Protein AF-A0A109LCJ4-F1 (afdb_monomer)

Sequence (345 aa):
MSMYYATPYVFTPSATLDNGPQLRSIIQAGYRWIQINRDVCPIKTTVPLNKADLTPIHGLVIEPAPGIDKVLIDSSGVGRNPEVPTDPSYAAFDYQGKVRPASFLTREAFLNQNEIFVDDPTKYVAGDWIVISDASTDFGTQPLPLDGPMEVRQVIRVFSESLVINNALKKGHPNGAIVATCVPIRNVIIRGLEFTGNSAVGVHVHYAQHCTFQDITSVDWRGRSLVLIDNGGSNNSVIDCYCSGTEPGAGPTQNAWGVVMEGQDSSRMVNSGGELCGNGSAMNYCIDSVAVDARARRNNVNVGVYTQSIRSGYIRPRTELPLILDTYESPENVDCFIFSKQDFS

Structure (mmCIF, N/CA/C/O backbone):
data_AF-A0A109LCJ4-F1
#
_entry.id   AF-A0A109LCJ4-F1
#
loop_
_atom_site.group_PDB
_atom_site.id
_atom_site.type_symbol
_atom_site.label_atom_id
_atom_site.label_alt_id
_atom_site.label_comp_id
_atom_site.label_asym_id
_atom_site.label_entity_id
_atom_site.label_seq_id
_atom_site.pdbx_PDB_ins_code
_atom_site.Cartn_x
_atom_site.Cartn_y
_atom_site.Cartn_z
_atom_site.occupancy
_atom_site.B_iso_or_equiv
_atom_site.auth_seq_id
_atom_site.auth_comp_id
_atom_site.auth_asym_id
_atom_site.auth_atom_id
_atom_site.pdbx_PDB_model_num
ATOM 1 N N . MET A 1 1 ? -20.897 -19.336 -9.020 1.00 43.66 1 MET A N 1
ATOM 2 C CA . MET A 1 1 ? -20.229 -18.895 -10.265 1.00 43.66 1 MET A CA 1
ATOM 3 C C . MET A 1 1 ? -18.740 -18.826 -9.992 1.00 43.66 1 MET A C 1
ATOM 5 O O . MET A 1 1 ? -18.379 -18.342 -8.927 1.00 43.66 1 MET A O 1
ATOM 9 N N . SER A 1 2 ? -17.902 -19.343 -10.892 1.00 51.09 2 SER A N 1
ATOM 10 C CA . SER A 1 2 ? -16.448 -19.164 -10.795 1.00 51.09 2 SER A CA 1
ATOM 11 C C . SER A 1 2 ? -16.115 -17.676 -10.926 1.00 51.09 2 SER A C 1
ATOM 13 O O . SER A 1 2 ? -16.640 -17.019 -11.822 1.00 51.09 2 SER A O 1
ATOM 15 N N . MET A 1 3 ? -15.280 -17.142 -10.030 1.00 58.84 3 MET A N 1
ATOM 16 C CA . MET A 1 3 ? -14.804 -15.751 -10.096 1.00 58.84 3 MET A CA 1
ATOM 17 C C . MET A 1 3 ? -13.898 -15.513 -11.317 1.00 58.84 3 MET A C 1
ATOM 19 O O . MET A 1 3 ? -13.792 -14.387 -11.796 1.00 58.84 3 MET A O 1
ATOM 23 N N . TYR A 1 4 ? -13.297 -16.582 -11.846 1.00 58.16 4 TYR A N 1
ATOM 24 C CA . TYR A 1 4 ? -12.425 -16.563 -13.015 1.00 58.16 4 TYR A CA 1
ATOM 25 C C . TYR A 1 4 ? -13.046 -17.345 -14.176 1.00 58.16 4 TYR A C 1
ATOM 27 O O . TYR A 1 4 ? -13.673 -18.389 -13.973 1.00 58.16 4 TYR A O 1
ATOM 35 N N . TYR A 1 5 ? -12.831 -16.878 -15.405 1.00 62.41 5 TYR A N 1
ATOM 36 C CA . TYR A 1 5 ? -12.946 -17.757 -16.568 1.00 62.41 5 TYR A CA 1
ATOM 37 C C . TYR A 1 5 ? -11.871 -18.850 -16.481 1.00 62.41 5 TYR A C 1
ATOM 39 O O . TYR A 1 5 ? -10.852 -18.668 -15.817 1.00 62.41 5 TYR A O 1
ATOM 47 N N . ALA A 1 6 ? -12.086 -19.985 -17.153 1.00 69.25 6 ALA A N 1
ATOM 48 C CA . ALA A 1 6 ? -11.114 -21.085 -17.166 1.00 69.25 6 ALA A CA 1
ATOM 49 C C . ALA A 1 6 ? -9.744 -20.673 -17.748 1.00 69.25 6 ALA A C 1
ATOM 51 O O . ALA A 1 6 ? -8.750 -21.352 -17.513 1.00 69.25 6 ALA A O 1
ATOM 52 N N . THR A 1 7 ? -9.698 -19.561 -18.488 1.00 84.88 7 THR A N 1
ATOM 53 C CA . THR A 1 7 ? -8.493 -18.990 -19.091 1.00 84.88 7 THR A CA 1
ATOM 54 C C . THR A 1 7 ? -8.361 -17.500 -18.756 1.00 84.88 7 THR A C 1
ATOM 56 O O . THR A 1 7 ? -9.382 -16.803 -18.701 1.00 84.88 7 THR A O 1
ATOM 59 N N . PRO A 1 8 ? -7.130 -16.986 -18.583 1.00 93.50 8 PRO A N 1
ATOM 60 C CA . PRO A 1 8 ? -6.880 -15.559 -18.401 1.00 93.50 8 PRO A CA 1
ATOM 61 C C . PRO A 1 8 ? -7.293 -14.746 -19.630 1.00 93.50 8 PRO A C 1
ATOM 63 O O . PRO A 1 8 ? -7.267 -15.232 -20.762 1.00 93.50 8 PRO A O 1
ATOM 66 N N . TYR A 1 9 ? -7.621 -13.473 -19.413 1.00 96.44 9 TYR A N 1
ATOM 67 C CA . TYR A 1 9 ? -7.699 -12.496 -20.491 1.00 96.44 9 TYR A CA 1
ATOM 68 C C . TYR A 1 9 ? -6.284 -12.083 -20.899 1.00 96.44 9 TYR A C 1
ATOM 70 O O . TYR A 1 9 ? -5.540 -11.525 -20.093 1.00 96.44 9 TYR A O 1
ATOM 78 N N . VAL A 1 10 ? -5.922 -12.325 -22.156 1.00 97.25 10 VAL A N 1
ATOM 79 C CA . VAL A 1 10 ? -4.607 -11.962 -22.692 1.00 97.25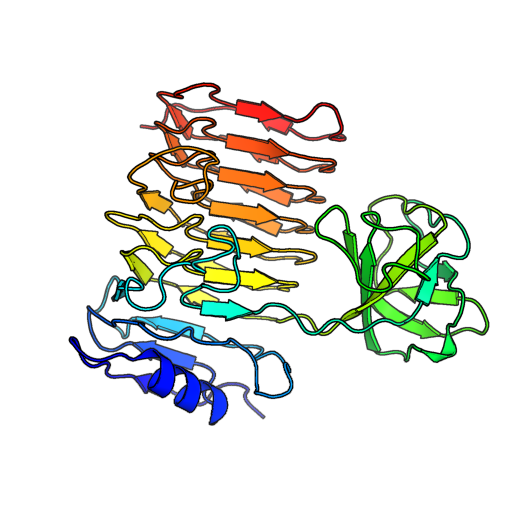 10 VAL A CA 1
ATOM 80 C C . VAL A 1 10 ? -4.657 -10.531 -23.220 1.00 97.25 10 VAL A C 1
ATOM 82 O O . VAL A 1 10 ? -5.199 -10.254 -24.290 1.00 97.25 10 VAL A O 1
ATOM 85 N N . PHE A 1 11 ? -4.087 -9.604 -22.459 1.00 97.75 11 PHE A N 1
ATOM 86 C CA . PHE A 1 11 ? -3.951 -8.209 -22.841 1.00 97.75 11 PHE A CA 1
ATOM 87 C C . PHE A 1 11 ? -2.657 -8.003 -23.633 1.00 97.75 11 PHE A C 1
ATOM 89 O O . PHE A 1 11 ? -1.571 -8.262 -23.131 1.00 97.75 11 PHE A O 1
ATOM 96 N N . THR A 1 12 ? -2.756 -7.529 -24.876 1.00 97.69 12 THR A N 1
ATOM 97 C CA . THR A 1 12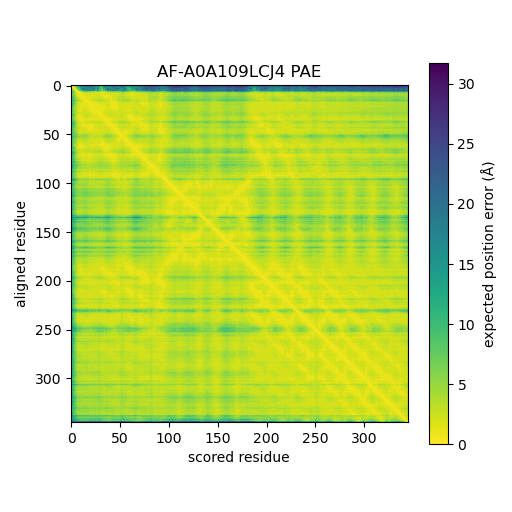 ? -1.581 -7.201 -25.700 1.00 97.69 12 THR A CA 1
ATOM 98 C C . THR A 1 12 ? -1.413 -5.683 -25.744 1.00 97.69 12 THR A C 1
ATOM 100 O O . THR A 1 12 ? -2.119 -5.037 -26.522 1.00 97.69 12 THR A O 1
ATOM 103 N N . PRO A 1 13 ? -0.536 -5.099 -24.911 1.00 97.19 13 PRO A N 1
ATOM 104 C CA . PRO A 1 13 ? -0.346 -3.656 -24.874 1.00 97.19 13 PRO A CA 1
ATOM 105 C C . PRO A 1 13 ? 0.360 -3.139 -26.131 1.00 97.19 13 PRO A C 1
ATOM 107 O O . PRO A 1 13 ? 1.082 -3.860 -26.827 1.00 97.19 13 PRO A O 1
ATOM 110 N N . SER A 1 14 ? 0.170 -1.850 -26.393 1.00 96.94 14 SER A N 1
ATOM 111 C CA . SER A 1 14 ? 1.011 -1.083 -27.307 1.00 96.94 14 SER A CA 1
ATOM 112 C C . SER A 1 14 ? 2.295 -0.662 -26.599 1.00 96.94 14 SER A C 1
ATOM 114 O O . SER A 1 14 ? 2.240 -0.145 -25.489 1.00 96.94 14 SER A O 1
ATOM 116 N N . ALA A 1 15 ? 3.442 -0.795 -27.263 1.00 94.88 15 ALA A N 1
ATOM 117 C CA . ALA A 1 15 ? 4.730 -0.389 -26.700 1.00 94.88 15 ALA A CA 1
ATOM 118 C C . ALA A 1 15 ? 4.919 1.141 -26.603 1.00 94.88 15 ALA A C 1
ATOM 120 O O . ALA A 1 15 ? 5.865 1.593 -25.969 1.00 94.88 15 ALA A O 1
ATOM 121 N N . THR A 1 16 ? 4.066 1.952 -27.242 1.00 94.38 16 THR A N 1
ATOM 122 C CA . THR A 1 16 ? 4.256 3.417 -27.337 1.00 94.38 16 THR A CA 1
ATOM 123 C C . THR A 1 16 ? 3.063 4.241 -26.854 1.00 94.38 16 THR A C 1
ATOM 125 O O . THR A 1 16 ? 3.218 5.411 -26.477 1.00 94.38 16 THR A O 1
ATOM 128 N N . LEU A 1 17 ? 1.866 3.650 -26.867 1.00 96.69 17 LEU A N 1
ATOM 129 C CA . LEU A 1 17 ? 0.634 4.314 -26.451 1.00 96.69 17 LEU A CA 1
ATOM 130 C C . LEU A 1 17 ? 0.389 4.131 -24.955 1.00 96.69 17 LEU A C 1
ATOM 132 O O . LEU A 1 17 ? 0.972 3.265 -24.312 1.00 96.69 17 LEU A O 1
ATOM 136 N N . ASP A 1 18 ? -0.491 4.965 -24.412 1.00 98.19 18 ASP A N 1
ATOM 137 C CA . ASP A 1 18 ? -1.006 4.770 -23.063 1.00 98.19 18 ASP A CA 1
ATOM 138 C C . ASP A 1 18 ? -1.951 3.562 -23.015 1.00 98.19 18 ASP A C 1
ATOM 140 O O . ASP A 1 18 ? -3.004 3.558 -23.655 1.00 98.19 18 ASP A O 1
ATOM 144 N N . ASN A 1 19 ? -1.579 2.545 -22.241 1.00 98.50 19 ASN A N 1
ATOM 145 C CA . ASN A 1 19 ? -2.365 1.328 -22.055 1.00 98.50 19 ASN A CA 1
ATOM 146 C C . ASN A 1 19 ? -3.319 1.400 -20.857 1.00 98.50 19 ASN A C 1
ATOM 148 O O . ASN A 1 19 ? -4.198 0.542 -20.731 1.00 98.50 19 ASN A O 1
ATOM 152 N N . GLY A 1 20 ? -3.187 2.416 -19.996 1.00 97.69 20 GLY A N 1
ATOM 153 C CA . GLY A 1 20 ? -3.990 2.566 -18.783 1.00 97.69 20 GLY A CA 1
ATOM 154 C C . GLY A 1 20 ? -5.505 2.533 -19.042 1.00 97.69 20 GLY A C 1
ATOM 155 O O . GLY A 1 20 ? -6.209 1.719 -18.432 1.00 97.69 20 GLY A O 1
ATOM 156 N N . PRO A 1 21 ? -6.037 3.320 -20.001 1.00 97.75 21 PRO A N 1
ATOM 157 C CA . PRO A 1 21 ? -7.463 3.315 -20.329 1.00 97.75 21 PRO A CA 1
ATOM 158 C C . PRO A 1 21 ? -7.976 1.958 -20.827 1.00 97.75 21 PRO A C 1
ATOM 160 O O . PRO A 1 21 ? -9.090 1.550 -20.489 1.00 97.75 21 PRO A O 1
ATOM 163 N N . GLN A 1 22 ? -7.168 1.233 -21.607 1.00 97.62 22 GLN A N 1
ATOM 164 C CA . GLN A 1 22 ? -7.554 -0.078 -22.125 1.00 97.62 22 GLN A CA 1
ATOM 165 C C . GLN A 1 22 ? -7.570 -1.129 -21.012 1.00 97.62 22 GLN A C 1
ATOM 167 O O . GLN A 1 22 ? -8.538 -1.884 -20.903 1.00 97.62 22 GLN A O 1
ATOM 172 N N . LEU A 1 23 ? -6.553 -1.136 -20.146 1.00 97.12 23 LEU A N 1
ATOM 173 C CA . LEU A 1 23 ? -6.493 -2.040 -19.000 1.00 97.12 23 LEU A CA 1
ATOM 174 C C . LEU A 1 23 ? -7.651 -1.780 -18.025 1.00 97.12 23 LEU A C 1
ATOM 176 O O . LEU A 1 23 ? -8.333 -2.717 -17.606 1.00 97.12 23 LEU A O 1
ATOM 180 N N . ARG A 1 24 ? -7.962 -0.506 -17.755 1.00 96.19 24 ARG A N 1
ATOM 181 C CA . ARG A 1 24 ? -9.148 -0.104 -16.985 1.00 96.19 24 ARG A CA 1
ATOM 182 C C . ARG A 1 24 ? -10.439 -0.634 -17.611 1.00 96.19 24 ARG A C 1
ATOM 184 O O . ARG A 1 24 ? -11.279 -1.174 -16.895 1.00 96.19 24 ARG A O 1
ATOM 191 N N . SER A 1 25 ? -10.603 -0.501 -18.927 1.00 95.44 25 SER A N 1
ATOM 192 C CA . SER A 1 25 ? -11.791 -0.991 -19.639 1.00 95.44 25 SER A CA 1
ATOM 193 C C . SER A 1 25 ? -11.959 -2.511 -19.494 1.00 95.44 25 SER A C 1
ATOM 195 O O . SER A 1 25 ? -13.048 -2.986 -19.173 1.00 95.44 25 SER A O 1
ATOM 197 N N . ILE A 1 26 ? -10.868 -3.278 -19.613 1.00 95.31 26 ILE A N 1
ATOM 198 C CA . ILE A 1 26 ? -10.856 -4.738 -19.404 1.00 95.31 26 ILE A CA 1
ATOM 199 C C . ILE A 1 26 ? -11.304 -5.091 -17.975 1.00 95.31 26 ILE A C 1
ATOM 201 O O . ILE A 1 26 ? -12.180 -5.936 -17.777 1.00 95.31 26 ILE A O 1
ATOM 205 N N . ILE A 1 27 ? -10.757 -4.406 -16.970 1.00 94.44 27 ILE A N 1
ATOM 206 C CA . ILE A 1 27 ? -11.123 -4.607 -15.561 1.00 94.44 27 ILE A CA 1
ATOM 207 C C . ILE A 1 27 ? -12.613 -4.294 -15.328 1.00 94.44 27 ILE A C 1
ATOM 209 O O . ILE A 1 27 ? -13.332 -5.059 -14.667 1.00 94.44 27 ILE A O 1
ATOM 213 N N . GLN A 1 28 ? -13.103 -3.191 -15.898 1.00 92.25 28 GLN A N 1
ATOM 214 C CA . GLN A 1 28 ? -14.500 -2.762 -15.798 1.00 92.25 28 GLN A CA 1
ATOM 215 C C . GLN A 1 28 ? -15.466 -3.710 -16.517 1.00 92.25 28 GLN A C 1
ATOM 217 O O . GLN A 1 28 ? -16.574 -3.922 -16.025 1.00 92.25 28 GLN A O 1
ATOM 222 N N . ALA A 1 29 ? -15.027 -4.351 -17.603 1.00 91.38 29 ALA A N 1
ATOM 223 C CA . ALA A 1 29 ? -15.779 -5.387 -18.309 1.00 91.38 29 ALA A CA 1
ATOM 224 C C . ALA A 1 29 ? -15.933 -6.695 -17.506 1.00 91.38 29 ALA A C 1
ATOM 226 O O . ALA A 1 29 ? -16.667 -7.591 -17.917 1.00 91.38 29 ALA A O 1
ATOM 227 N N . GLY A 1 30 ? -15.282 -6.809 -16.344 1.00 90.88 30 GLY A N 1
ATOM 228 C CA . GLY A 1 30 ? -15.450 -7.941 -15.435 1.00 90.88 30 GLY A CA 1
ATOM 229 C C . GLY A 1 30 ? -14.328 -8.972 -15.494 1.00 90.88 30 GLY A C 1
ATOM 230 O O . GLY A 1 30 ? -14.379 -9.937 -14.736 1.00 90.88 30 GLY A O 1
ATOM 231 N N . TYR A 1 31 ? -13.297 -8.771 -16.319 1.00 93.75 31 TYR A N 1
ATOM 232 C CA . TYR A 1 31 ? -12.128 -9.645 -16.298 1.00 93.75 31 TYR A CA 1
ATOM 233 C C . TYR A 1 31 ? -11.364 -9.470 -14.983 1.00 93.75 31 TYR A C 1
ATOM 235 O O . TYR A 1 31 ? -11.172 -8.359 -14.483 1.00 93.75 31 TYR A O 1
ATOM 243 N N . ARG A 1 32 ? -10.996 -10.602 -14.385 1.00 94.44 32 ARG A N 1
ATOM 244 C CA . ARG A 1 32 ? -10.324 -10.669 -13.082 1.00 94.44 32 ARG A CA 1
ATOM 245 C C . ARG A 1 32 ? -8.966 -11.329 -13.146 1.00 94.44 32 ARG A C 1
ATOM 247 O O . ARG A 1 32 ? -8.172 -11.085 -12.265 1.00 94.44 32 ARG A O 1
ATOM 254 N N . TRP A 1 33 ? -8.678 -12.104 -14.181 1.00 97.31 33 TRP A N 1
ATOM 255 C CA . TRP A 1 33 ? -7.350 -12.650 -14.415 1.00 97.31 33 TRP A CA 1
ATOM 256 C C . TRP A 1 33 ? -6.849 -12.120 -15.747 1.00 97.31 33 TRP A C 1
ATOM 258 O O . TRP A 1 33 ? -7.433 -12.425 -16.787 1.00 97.31 33 TRP A O 1
ATOM 268 N N . ILE A 1 34 ? -5.836 -11.260 -15.691 1.00 98.00 34 ILE A N 1
ATOM 269 C CA . ILE A 1 34 ? -5.304 -10.523 -16.832 1.00 98.00 34 ILE A CA 1
ATOM 270 C C . ILE A 1 34 ? -3.819 -10.845 -16.960 1.00 98.00 34 ILE A C 1
ATOM 272 O O . ILE A 1 34 ? -3.051 -10.644 -16.022 1.00 98.00 34 ILE A O 1
ATOM 276 N N . GLN A 1 35 ? -3.435 -11.314 -18.143 1.00 98.19 35 GLN A N 1
ATOM 277 C CA . GLN A 1 35 ? -2.050 -11.574 -18.511 1.00 98.19 35 GLN A CA 1
ATOM 278 C C . GLN A 1 35 ? -1.574 -10.538 -19.522 1.00 98.19 35 GLN A C 1
ATOM 280 O O . GLN A 1 35 ? -2.177 -10.396 -20.587 1.00 98.19 35 GLN A O 1
ATOM 285 N N . ILE A 1 36 ? -0.502 -9.817 -19.202 1.00 98.56 36 ILE A N 1
ATOM 286 C CA . ILE A 1 36 ? 0.104 -8.827 -20.092 1.00 98.56 36 ILE A CA 1
ATOM 287 C C . ILE A 1 36 ? 1.080 -9.541 -21.030 1.00 98.56 36 ILE A C 1
ATOM 289 O O . ILE A 1 36 ? 2.075 -10.114 -20.599 1.00 98.56 36 ILE A O 1
ATOM 293 N N . ASN A 1 37 ? 0.783 -9.517 -22.326 1.00 97.88 37 ASN A N 1
ATOM 294 C CA . ASN A 1 37 ? 1.487 -10.274 -23.357 1.00 97.88 37 ASN A CA 1
ATOM 295 C C . ASN A 1 37 ? 2.435 -9.405 -24.194 1.00 97.88 37 ASN A C 1
ATOM 297 O O . ASN A 1 37 ? 2.376 -9.410 -25.426 1.00 97.88 37 ASN A O 1
ATOM 301 N N . ARG A 1 38 ? 3.269 -8.620 -23.509 1.00 96.69 38 ARG A N 1
ATOM 302 C CA . ARG A 1 38 ? 4.463 -7.930 -24.022 1.00 96.69 38 ARG A CA 1
ATOM 303 C C . ARG A 1 38 ? 5.402 -7.644 -22.856 1.00 96.69 38 ARG A C 1
ATOM 305 O O . ARG A 1 38 ? 4.958 -7.552 -21.721 1.00 96.69 38 ARG A O 1
ATOM 312 N N . ASP A 1 39 ? 6.670 -7.453 -23.171 1.00 96.00 39 ASP A N 1
ATOM 313 C CA . ASP A 1 39 ? 7.721 -7.005 -22.260 1.00 96.00 39 ASP A CA 1
ATOM 314 C C . ASP A 1 39 ? 7.590 -5.530 -21.850 1.00 96.00 39 ASP A C 1
ATOM 316 O O . ASP A 1 39 ? 8.136 -5.145 -20.826 1.00 96.00 39 ASP A O 1
ATOM 320 N N . VAL A 1 40 ? 6.851 -4.705 -22.600 1.00 97.25 40 VAL A N 1
ATOM 321 C CA . VAL A 1 40 ? 6.644 -3.279 -22.292 1.00 97.25 40 VAL A CA 1
ATOM 322 C C . VAL A 1 40 ? 5.162 -2.906 -22.351 1.00 97.25 40 VAL A C 1
ATOM 324 O O . VAL A 1 40 ? 4.453 -3.238 -23.303 1.00 97.25 40 VAL A O 1
ATOM 327 N N . CYS A 1 41 ? 4.697 -2.171 -21.341 1.00 98.25 41 CYS A N 1
ATOM 328 C CA . CYS A 1 41 ? 3.329 -1.681 -21.213 1.00 98.25 41 CYS A CA 1
ATOM 329 C C . CYS A 1 41 ? 3.322 -0.271 -20.593 1.00 98.25 41 CYS A C 1
ATOM 331 O O . CYS A 1 41 ? 3.133 -0.136 -19.383 1.00 98.25 41 CYS A O 1
ATOM 333 N N . PRO A 1 42 ? 3.496 0.804 -21.388 1.00 98.25 42 PRO A N 1
ATOM 334 C CA . PRO A 1 42 ? 3.422 2.161 -20.858 1.00 98.25 42 PRO A CA 1
ATOM 335 C C . PRO A 1 42 ? 2.029 2.456 -20.293 1.00 98.25 42 PRO A C 1
ATOM 337 O O . PRO A 1 42 ? 1.019 2.223 -20.967 1.00 98.25 42 PRO A O 1
ATOM 340 N N . ILE A 1 43 ? 1.977 2.989 -19.074 1.00 98.25 43 ILE A N 1
ATOM 341 C CA . ILE A 1 43 ? 0.760 3.420 -18.378 1.00 98.25 43 ILE A CA 1
ATOM 342 C C . ILE A 1 43 ? 0.921 4.911 -18.095 1.00 98.25 43 ILE A C 1
ATOM 344 O O . ILE A 1 43 ? 1.632 5.314 -17.185 1.00 98.25 43 ILE A O 1
ATOM 348 N N . LYS A 1 44 ? 0.277 5.750 -18.902 1.00 97.06 44 LYS A N 1
ATOM 349 C CA . LYS A 1 44 ? 0.332 7.218 -18.779 1.00 97.06 44 LYS A CA 1
ATOM 350 C C . LYS A 1 44 ? -0.892 7.779 -18.058 1.00 97.06 44 LYS A C 1
ATOM 352 O O . LYS A 1 44 ? -0.870 8.920 -17.622 1.00 97.06 44 LYS A O 1
ATOM 357 N N . THR A 1 45 ? -1.928 6.965 -17.898 1.00 97.38 45 THR A N 1
ATOM 358 C CA . THR A 1 45 ? -3.105 7.260 -17.083 1.00 97.38 45 THR A CA 1
ATOM 359 C C . THR A 1 45 ? -3.244 6.188 -16.014 1.00 97.38 45 THR A C 1
ATOM 361 O O . THR A 1 45 ? -3.207 5.001 -16.335 1.00 97.38 45 THR A O 1
ATOM 364 N N . THR A 1 46 ? -3.459 6.597 -14.764 1.00 97.12 46 THR A N 1
ATOM 365 C CA . THR A 1 46 ? -3.705 5.695 -13.633 1.00 97.12 46 THR A CA 1
ATOM 366 C C . THR A 1 46 ? -4.754 4.633 -13.959 1.00 97.12 46 THR A C 1
ATOM 368 O O . THR A 1 46 ? -5.809 4.919 -14.537 1.00 97.12 46 THR A O 1
ATOM 371 N N . VAL A 1 47 ? -4.474 3.398 -13.546 1.00 98.06 47 VAL A N 1
ATOM 372 C CA . VAL A 1 47 ? -5.387 2.259 -13.622 1.00 98.06 47 VAL A CA 1
ATOM 373 C C . VAL A 1 47 ? -6.069 2.095 -12.262 1.00 98.06 47 VAL A C 1
ATOM 375 O O . VAL A 1 47 ? -5.495 1.482 -11.359 1.00 98.06 47 VAL A O 1
ATOM 378 N N . PRO A 1 48 ? -7.294 2.625 -12.082 1.00 96.69 48 PRO A N 1
ATOM 379 C CA . PRO A 1 48 ? -8.019 2.461 -10.833 1.00 96.69 48 PRO A CA 1
ATOM 380 C C . PRO A 1 48 ? -8.450 1.003 -10.659 1.00 96.69 48 PRO A C 1
ATOM 382 O O . PRO A 1 48 ? -9.057 0.402 -11.551 1.00 96.69 48 PRO A O 1
ATOM 385 N N . LEU A 1 49 ? -8.217 0.455 -9.471 1.00 96.75 49 LEU A N 1
ATOM 386 C CA . LEU A 1 49 ? -8.630 -0.887 -9.056 1.00 96.75 49 LEU A CA 1
ATOM 387 C C . LEU A 1 49 ? -10.041 -0.869 -8.437 1.00 96.75 49 LEU A C 1
ATOM 389 O O . LEU A 1 49 ? -10.400 -1.688 -7.588 1.00 96.75 49 LEU A O 1
ATOM 393 N N . ASN A 1 50 ? -10.869 0.069 -8.893 1.00 95.06 50 ASN A N 1
ATOM 394 C CA . ASN A 1 50 ? -12.259 0.251 -8.511 1.00 95.06 50 ASN A CA 1
ATOM 395 C C . ASN A 1 50 ? -13.123 0.641 -9.714 1.00 95.06 50 ASN A C 1
ATOM 397 O O . ASN A 1 50 ? -12.673 1.146 -10.745 1.00 95.06 50 ASN A O 1
ATOM 401 N N . LYS A 1 51 ? -14.423 0.421 -9.559 1.00 90.94 51 LYS A N 1
ATOM 402 C CA . LYS A 1 51 ? -15.452 0.940 -10.456 1.00 90.94 51 LYS A CA 1
ATOM 403 C C . LYS A 1 51 ? -15.611 2.454 -10.271 1.00 90.94 51 LYS A C 1
ATOM 405 O O . LYS A 1 51 ? -15.100 3.041 -9.320 1.00 90.94 51 LYS A O 1
ATOM 410 N N . ALA A 1 52 ? -16.364 3.086 -11.172 1.00 87.44 52 ALA A N 1
ATOM 411 C CA . ALA A 1 52 ? -16.634 4.526 -11.121 1.00 87.44 52 ALA A CA 1
ATOM 412 C C . ALA A 1 52 ? -17.341 4.980 -9.826 1.00 87.44 52 ALA A C 1
ATOM 414 O O . ALA A 1 52 ? -17.161 6.112 -9.400 1.00 87.44 52 ALA A O 1
ATOM 415 N N . ASP A 1 53 ? -18.095 4.095 -9.170 1.00 87.88 53 ASP A N 1
ATOM 416 C CA . ASP A 1 53 ? -18.752 4.333 -7.877 1.00 87.88 53 ASP A CA 1
ATOM 417 C C . ASP A 1 53 ? -17.845 4.025 -6.664 1.00 87.88 53 ASP A C 1
ATOM 419 O O . ASP A 1 53 ? -18.338 3.832 -5.546 1.00 87.88 53 ASP A O 1
ATOM 423 N N . LEU A 1 54 ? -16.533 3.910 -6.899 1.00 87.75 54 LEU A N 1
ATOM 424 C CA . LEU A 1 54 ? -15.492 3.515 -5.946 1.00 87.75 54 LEU A CA 1
ATOM 425 C C . LEU A 1 54 ? -15.619 2.085 -5.405 1.00 87.75 54 LEU A C 1
ATOM 427 O O . LEU A 1 54 ? -14.904 1.710 -4.483 1.00 87.75 54 LEU A O 1
ATOM 431 N N . THR A 1 55 ? -16.506 1.253 -5.956 1.00 92.38 55 THR A N 1
ATOM 432 C CA . THR A 1 55 ? -16.589 -0.146 -5.527 1.00 92.38 55 THR A CA 1
ATOM 433 C C . THR A 1 55 ? -15.318 -0.895 -5.959 1.00 92.38 55 THR A C 1
ATOM 435 O O . THR A 1 55 ? -15.031 -0.928 -7.161 1.00 92.38 55 THR A O 1
ATOM 438 N N . PRO A 1 56 ? -14.561 -1.506 -5.030 1.00 95.38 56 PRO A N 1
ATOM 439 C CA . PRO A 1 56 ? -13.295 -2.162 -5.343 1.00 95.38 56 PRO A CA 1
ATOM 440 C C . PRO A 1 56 ? -13.460 -3.372 -6.261 1.00 95.38 56 PRO A C 1
ATOM 442 O O . PRO A 1 56 ? -14.481 -4.067 -6.261 1.00 95.38 56 PRO A O 1
ATOM 445 N N . ILE A 1 57 ? -12.403 -3.665 -7.011 1.00 95.38 57 ILE A N 1
ATOM 446 C CA . ILE A 1 57 ? -12.295 -4.862 -7.836 1.00 95.38 57 ILE A CA 1
ATOM 447 C C . ILE A 1 57 ? -11.600 -5.958 -7.026 1.00 95.38 57 ILE A C 1
ATOM 449 O O . ILE A 1 57 ? -10.380 -6.080 -7.019 1.00 95.38 57 ILE A O 1
ATOM 453 N N . HIS A 1 58 ? -12.388 -6.770 -6.322 1.00 96.19 58 HIS A N 1
ATOM 454 C CA . HIS A 1 58 ? -11.855 -7.941 -5.622 1.00 96.19 58 HIS A CA 1
ATOM 455 C C . HIS A 1 58 ? -11.383 -9.027 -6.596 1.00 96.19 58 HIS A C 1
ATOM 457 O O . HIS A 1 58 ? -11.948 -9.162 -7.685 1.00 96.19 58 HIS A O 1
ATOM 463 N N . GLY A 1 59 ? -10.432 -9.859 -6.161 1.00 96.25 59 GLY A N 1
ATOM 464 C CA . GLY A 1 59 ? -10.017 -11.051 -6.907 1.00 96.25 59 GLY A CA 1
ATOM 465 C C . GLY A 1 59 ? -9.277 -10.740 -8.205 1.00 96.25 59 GLY A C 1
ATOM 466 O O . GLY A 1 59 ? -9.322 -11.541 -9.128 1.00 96.25 59 GLY A O 1
ATOM 467 N N . LEU A 1 60 ? -8.698 -9.547 -8.338 1.00 97.56 60 LEU A N 1
ATOM 468 C CA . LEU A 1 60 ? -7.964 -9.157 -9.536 1.00 97.56 60 LEU A CA 1
ATOM 469 C C . LEU A 1 60 ? -6.567 -9.779 -9.524 1.00 97.56 60 LEU A C 1
ATOM 471 O O . LEU A 1 60 ? -5.859 -9.648 -8.538 1.00 97.56 60 LEU A O 1
ATOM 475 N N . VAL A 1 61 ? -6.159 -10.388 -10.627 1.00 98.25 61 VAL A N 1
ATOM 476 C CA . VAL A 1 61 ? -4.822 -10.911 -10.892 1.00 98.25 61 VAL A CA 1
ATOM 477 C C . VAL A 1 61 ? -4.281 -10.191 -12.121 1.00 98.25 61 VAL A C 1
ATOM 479 O O . VAL A 1 61 ? -4.887 -10.274 -13.193 1.00 98.25 61 VAL A O 1
ATOM 482 N N . ILE A 1 62 ? -3.163 -9.487 -11.958 1.00 98.50 62 ILE A N 1
ATOM 483 C CA . ILE A 1 62 ? -2.391 -8.869 -13.042 1.00 98.50 62 ILE A CA 1
ATOM 484 C C . ILE A 1 62 ? -0.984 -9.455 -13.005 1.00 98.50 62 ILE A C 1
ATOM 486 O O . ILE A 1 62 ? -0.299 -9.378 -11.985 1.00 98.50 62 ILE A O 1
ATOM 490 N N . GLU A 1 63 ? -0.570 -10.045 -14.120 1.00 98.31 63 GLU A N 1
ATOM 491 C CA . GLU A 1 63 ? 0.716 -10.730 -14.248 1.00 98.31 63 GLU A CA 1
ATOM 492 C C . GLU A 1 63 ? 1.195 -10.762 -15.710 1.00 98.31 63 GLU A C 1
ATOM 494 O O . GLU A 1 63 ? 0.394 -10.531 -16.622 1.00 98.31 63 GLU A O 1
ATOM 499 N N . PRO A 1 64 ? 2.471 -11.077 -15.974 1.00 98.50 64 PRO A N 1
ATOM 500 C CA . PRO A 1 64 ? 2.951 -11.379 -17.318 1.00 98.50 64 PRO A CA 1
ATOM 501 C C . PRO A 1 64 ? 2.296 -12.631 -17.919 1.00 98.50 64 PRO A C 1
ATOM 503 O O . PRO A 1 64 ? 1.923 -13.572 -17.215 1.00 98.50 64 PRO A O 1
ATOM 506 N N . ALA A 1 65 ? 2.181 -12.670 -19.246 1.00 97.88 65 ALA A N 1
ATOM 507 C CA . ALA A 1 65 ? 1.844 -13.900 -19.958 1.00 97.88 65 ALA A CA 1
ATOM 508 C C . ALA A 1 65 ? 2.988 -14.937 -19.859 1.00 97.88 65 ALA A C 1
ATOM 510 O O . ALA A 1 65 ? 4.149 -14.559 -19.690 1.00 97.88 65 ALA A O 1
ATOM 511 N N . PRO A 1 66 ? 2.703 -16.247 -20.002 1.00 95.75 66 PRO A N 1
ATOM 512 C CA . PRO A 1 66 ? 3.735 -17.280 -19.967 1.00 95.75 66 PRO A CA 1
ATOM 513 C C . PRO A 1 66 ? 4.884 -17.005 -20.946 1.00 95.75 66 PRO A C 1
ATOM 515 O O . PRO A 1 66 ? 4.652 -16.713 -22.118 1.00 95.75 66 PRO A O 1
ATOM 518 N N . GLY A 1 67 ? 6.123 -17.142 -20.470 1.00 95.12 67 GLY A N 1
ATOM 519 C CA . GLY A 1 67 ? 7.333 -16.867 -21.255 1.00 95.12 67 GLY A CA 1
ATOM 520 C C . GLY A 1 67 ? 7.831 -15.421 -21.176 1.00 95.12 67 GLY A C 1
ATOM 521 O O . GLY A 1 67 ? 8.889 -15.130 -21.727 1.00 95.12 67 GLY A O 1
ATOM 522 N N . ILE A 1 68 ? 7.112 -14.540 -20.477 1.00 96.94 68 ILE A N 1
ATOM 523 C CA . ILE A 1 68 ? 7.565 -13.194 -20.125 1.00 96.94 68 ILE A CA 1
ATOM 524 C C . ILE A 1 68 ? 7.926 -13.211 -18.642 1.00 96.94 68 ILE A C 1
ATOM 526 O O . ILE A 1 68 ? 7.087 -13.546 -17.811 1.00 96.94 68 ILE A O 1
ATOM 530 N N . ASP A 1 69 ? 9.178 -12.884 -18.330 1.00 92.94 69 ASP A N 1
ATOM 531 C CA . ASP A 1 69 ? 9.671 -12.850 -16.949 1.00 92.94 69 ASP A CA 1
ATOM 532 C C . ASP A 1 69 ? 9.098 -11.639 -16.203 1.00 92.94 69 ASP A C 1
ATOM 534 O O . ASP A 1 69 ? 8.377 -11.781 -15.218 1.00 92.94 69 ASP A O 1
ATOM 538 N N . LYS A 1 70 ? 9.318 -10.441 -16.762 1.00 96.06 70 LYS A N 1
ATOM 539 C CA . LYS A 1 70 ? 8.762 -9.182 -16.264 1.00 96.06 70 LYS A CA 1
ATOM 540 C C . LYS A 1 70 ? 8.207 -8.315 -17.374 1.00 96.06 70 LYS A C 1
ATOM 542 O O . LYS A 1 70 ? 8.682 -8.342 -18.509 1.00 96.06 70 LYS A O 1
ATOM 547 N N . VAL A 1 71 ? 7.209 -7.519 -17.011 1.00 98.56 71 VAL A N 1
ATOM 548 C CA . VAL A 1 71 ? 6.637 -6.477 -17.866 1.00 98.56 71 VAL A CA 1
ATOM 549 C C . VAL A 1 71 ? 7.109 -5.122 -17.353 1.00 98.56 71 VAL A C 1
ATOM 551 O O . VAL A 1 71 ? 6.818 -4.762 -16.212 1.00 98.56 71 VAL A O 1
ATOM 554 N N . LEU A 1 72 ? 7.781 -4.352 -18.205 1.00 98.62 72 LEU A N 1
ATOM 555 C CA . LEU A 1 72 ? 8.166 -2.976 -17.930 1.00 98.62 72 LEU A CA 1
ATOM 556 C C . LEU A 1 72 ? 6.942 -2.053 -18.003 1.00 98.62 72 LEU A C 1
ATOM 558 O O . LEU A 1 72 ? 6.350 -1.849 -19.068 1.00 98.62 72 LEU A O 1
ATOM 562 N N . ILE A 1 73 ? 6.590 -1.459 -16.870 1.00 98.69 73 ILE A N 1
ATOM 563 C CA . ILE A 1 73 ? 5.576 -0.424 -16.715 1.00 98.69 73 ILE A CA 1
ATOM 564 C C . ILE A 1 73 ? 6.273 0.938 -16.680 1.00 98.69 73 ILE A C 1
ATOM 566 O O . ILE A 1 73 ? 6.817 1.351 -15.656 1.00 98.69 73 ILE A O 1
ATOM 570 N N . ASP A 1 74 ? 6.242 1.657 -17.801 1.00 98.25 74 ASP A N 1
ATOM 571 C CA . ASP A 1 74 ? 6.629 3.071 -17.832 1.00 98.25 74 ASP A CA 1
ATOM 572 C C . ASP A 1 74 ? 5.447 3.927 -17.370 1.00 98.25 74 ASP A C 1
ATOM 574 O O . ASP A 1 74 ? 4.462 4.083 -18.101 1.00 98.25 74 ASP A O 1
ATOM 578 N N . SER A 1 75 ? 5.551 4.468 -16.153 1.00 97.88 75 SER A N 1
ATOM 579 C CA . SER A 1 75 ? 4.529 5.319 -15.541 1.00 97.88 75 SER A CA 1
ATOM 580 C C . SER A 1 75 ? 4.801 6.819 -15.679 1.00 97.88 75 SER A C 1
ATOM 582 O O . SER A 1 75 ? 4.095 7.636 -15.083 1.00 97.88 75 SER A O 1
ATOM 584 N N . SER A 1 76 ? 5.792 7.221 -16.485 1.00 96.19 76 SER A N 1
ATOM 585 C CA . SER A 1 76 ? 6.221 8.626 -16.606 1.00 96.19 76 SER A CA 1
ATOM 586 C C . SER A 1 76 ? 5.105 9.577 -17.044 1.00 96.19 76 SER A C 1
ATOM 588 O O . SER A 1 76 ? 5.137 10.767 -16.745 1.00 96.19 76 SER A O 1
ATOM 590 N N . GLY A 1 77 ? 4.110 9.064 -17.772 1.00 95.00 77 GLY A N 1
ATOM 591 C CA . GLY A 1 77 ? 2.972 9.865 -18.214 1.00 95.00 77 GLY A CA 1
ATOM 592 C C . GLY A 1 77 ? 1.942 10.167 -17.122 1.00 95.00 77 GLY A C 1
ATOM 593 O O . GLY A 1 77 ? 1.246 11.168 -17.252 1.00 95.00 77 GLY A O 1
ATOM 594 N N . VAL A 1 78 ? 1.875 9.356 -16.054 1.00 97.38 78 VAL A N 1
ATOM 595 C CA . VAL A 1 78 ? 1.038 9.658 -14.877 1.00 97.38 78 VAL A CA 1
ATOM 596 C C . VAL A 1 78 ? 1.638 10.840 -14.119 1.00 97.38 78 VAL A C 1
ATOM 598 O O . VAL A 1 78 ? 0.926 11.767 -13.741 1.00 97.38 78 VAL A O 1
ATOM 601 N N . GLY A 1 79 ? 2.965 10.828 -13.944 1.00 94.50 79 GLY A N 1
ATOM 602 C CA . GLY A 1 79 ? 3.704 11.885 -13.262 1.00 94.50 79 GLY A CA 1
ATOM 603 C C . GLY A 1 79 ? 3.282 12.081 -11.804 1.00 94.50 79 GLY A C 1
ATOM 604 O O . GLY A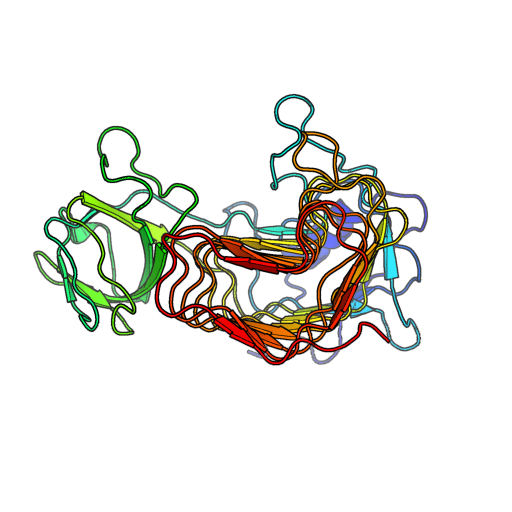 1 79 ? 2.684 11.210 -11.175 1.00 94.50 79 GLY A O 1
ATOM 605 N N . ARG A 1 80 ? 3.611 13.246 -11.248 1.00 94.69 80 ARG A N 1
ATOM 606 C CA . ARG A 1 80 ? 3.195 13.650 -9.900 1.00 94.69 80 ARG A CA 1
ATOM 607 C C . ARG A 1 80 ? 2.172 14.770 -9.996 1.00 94.69 80 ARG A C 1
ATOM 609 O O . ARG A 1 80 ? 2.184 15.539 -10.959 1.00 94.69 80 ARG A O 1
ATOM 616 N N . ASN A 1 81 ? 1.353 14.908 -8.960 1.00 94.81 81 ASN A N 1
ATOM 617 C CA . ASN A 1 81 ? 0.528 16.094 -8.789 1.00 94.81 81 ASN A CA 1
ATOM 618 C C . ASN A 1 81 ? 1.437 17.345 -8.757 1.00 94.81 81 ASN A C 1
ATOM 620 O O . ASN A 1 81 ? 2.391 17.373 -7.977 1.00 94.81 81 ASN A O 1
ATOM 624 N N . PRO A 1 82 ? 1.190 18.371 -9.589 1.00 92.25 82 PRO A N 1
ATOM 625 C CA . PRO A 1 82 ? 2.045 19.556 -9.641 1.00 92.25 82 PRO A CA 1
ATOM 626 C C . PRO A 1 82 ? 1.951 20.439 -8.388 1.00 92.25 82 PRO A C 1
ATOM 628 O O . PRO A 1 82 ? 2.914 21.132 -8.067 1.00 92.25 82 PRO A O 1
ATOM 631 N N . GLU A 1 83 ? 0.819 20.424 -7.682 1.00 95.25 83 GLU A N 1
ATOM 632 C CA . GLU A 1 83 ? 0.592 21.239 -6.481 1.00 95.25 83 GLU A CA 1
ATOM 633 C C . GLU A 1 83 ? 0.998 20.494 -5.210 1.00 95.25 83 GLU A C 1
ATOM 635 O O . GLU A 1 83 ? 1.568 21.082 -4.291 1.00 95.25 83 GLU A O 1
ATOM 640 N N . VAL A 1 84 ? 0.753 19.181 -5.179 1.00 94.31 84 VAL A N 1
ATOM 641 C CA . VAL A 1 84 ? 1.083 18.313 -4.043 1.00 94.31 84 VAL A CA 1
ATOM 642 C C . VAL A 1 84 ? 1.871 17.095 -4.529 1.00 94.31 84 VAL A C 1
ATOM 644 O O . VAL A 1 84 ? 1.331 15.995 -4.563 1.00 94.31 84 VAL A O 1
ATOM 647 N N . PRO A 1 85 ? 3.162 17.224 -4.892 1.00 93.69 85 PRO A N 1
ATOM 648 C CA . PRO A 1 85 ? 3.938 16.126 -5.489 1.00 93.69 85 PRO A CA 1
ATOM 649 C C . PRO A 1 85 ? 4.060 14.845 -4.648 1.00 93.69 85 PRO A C 1
ATOM 651 O O . PRO A 1 85 ? 4.583 13.835 -5.121 1.00 93.69 85 PRO A O 1
ATOM 654 N N . THR A 1 86 ? 3.621 14.888 -3.392 1.00 93.44 86 THR A N 1
ATOM 655 C CA . THR A 1 86 ? 3.566 13.756 -2.468 1.00 93.44 86 THR A CA 1
ATOM 656 C C . THR A 1 86 ? 2.232 13.009 -2.476 1.00 93.44 86 THR A C 1
ATOM 658 O O . THR A 1 86 ? 2.134 12.005 -1.783 1.00 93.44 86 THR A O 1
ATOM 661 N N . ASP A 1 87 ? 1.231 13.484 -3.220 1.00 94.62 87 ASP A N 1
ATOM 662 C CA . ASP A 1 87 ? -0.099 12.880 -3.343 1.00 94.62 87 ASP A CA 1
ATOM 663 C C . ASP A 1 87 ? -0.006 11.461 -3.940 1.00 94.62 87 ASP A C 1
ATOM 665 O O . ASP A 1 87 ? 0.359 11.314 -5.115 1.00 94.62 87 ASP A O 1
ATOM 669 N N . PRO A 1 88 ? -0.322 10.410 -3.161 1.00 92.69 88 PRO A N 1
ATOM 670 C CA . PRO A 1 88 ? -0.134 9.033 -3.594 1.00 92.69 88 PRO A CA 1
ATOM 671 C C . PRO A 1 88 ? -1.167 8.583 -4.635 1.00 92.69 88 PRO A C 1
ATOM 673 O O . PRO A 1 88 ? -0.949 7.567 -5.290 1.00 92.69 88 PRO A O 1
ATOM 676 N N . SER A 1 89 ? -2.248 9.345 -4.863 1.00 91.94 89 SER A N 1
ATOM 677 C CA . SER A 1 89 ? -3.258 9.024 -5.887 1.00 91.94 89 SER A CA 1
ATOM 678 C C . SER A 1 89 ? -2.739 9.086 -7.320 1.00 91.94 89 SER A C 1
ATOM 680 O O . SER A 1 89 ? -3.316 8.477 -8.224 1.00 91.94 89 SER A O 1
ATOM 682 N N . TYR A 1 90 ? -1.588 9.726 -7.526 1.00 96.56 90 TYR A N 1
ATOM 683 C CA . TYR A 1 90 ? -0.841 9.697 -8.778 1.00 96.56 90 TYR A CA 1
ATOM 684 C C . TYR A 1 90 ? -0.024 8.402 -8.887 1.00 96.56 90 TYR A C 1
ATOM 686 O O . TYR A 1 90 ? 1.196 8.417 -9.072 1.00 96.56 90 TYR A O 1
ATOM 694 N N . ALA A 1 91 ? -0.702 7.263 -8.751 1.00 97.81 91 ALA A N 1
ATOM 695 C CA . ALA A 1 91 ? -0.116 5.939 -8.888 1.00 97.81 91 ALA A CA 1
ATOM 696 C C . ALA A 1 91 ? -0.388 5.331 -10.269 1.00 97.81 91 ALA A C 1
ATOM 698 O O . ALA A 1 91 ? -1.366 5.682 -10.932 1.00 97.81 91 ALA A O 1
ATOM 699 N N . ALA A 1 92 ? 0.448 4.391 -10.718 1.00 98.06 92 ALA A N 1
ATOM 700 C CA . ALA A 1 92 ? 0.154 3.647 -11.946 1.00 98.06 92 ALA A CA 1
ATOM 701 C C . ALA A 1 92 ? -1.025 2.680 -11.738 1.00 98.06 92 ALA A C 1
ATOM 703 O O . ALA A 1 92 ? -1.932 2.629 -12.569 1.00 98.06 92 ALA A O 1
ATOM 704 N N . PHE A 1 93 ? -1.046 1.975 -10.604 1.00 98.50 93 PHE A N 1
ATOM 705 C CA . PHE A 1 93 ? -2.184 1.185 -10.130 1.00 98.50 93 PHE A CA 1
ATOM 706 C C . PHE A 1 93 ? -2.644 1.726 -8.785 1.00 98.50 93 PHE A C 1
ATOM 708 O O . PHE A 1 93 ? -1.828 1.834 -7.871 1.00 98.50 93 PHE A O 1
ATOM 715 N N . ASP A 1 94 ? -3.931 2.044 -8.670 1.00 97.75 94 ASP A N 1
ATOM 716 C CA . ASP A 1 94 ? -4.438 2.799 -7.527 1.00 97.75 94 ASP A CA 1
ATOM 717 C C . ASP A 1 94 ? -5.741 2.239 -6.955 1.00 97.75 94 ASP A C 1
ATOM 719 O O . ASP A 1 94 ? -6.674 1.899 -7.688 1.00 97.75 94 ASP A O 1
ATOM 723 N N . TYR A 1 95 ? -5.832 2.213 -5.629 1.00 96.94 95 TYR A N 1
ATOM 724 C CA . TYR A 1 95 ? -7.093 2.145 -4.910 1.00 96.94 95 TYR A CA 1
ATOM 725 C C . TYR A 1 95 ? -7.044 3.010 -3.649 1.00 96.94 95 TYR A C 1
ATOM 727 O O . TYR A 1 95 ? -6.441 2.614 -2.659 1.00 96.94 95 TYR A O 1
ATOM 735 N N . GLN A 1 96 ? -7.755 4.138 -3.657 1.00 91.19 96 GLN A N 1
ATOM 736 C CA . GLN A 1 96 ? -7.845 5.081 -2.525 1.00 91.19 96 GLN A CA 1
ATOM 737 C C . GLN A 1 96 ? -8.770 4.639 -1.379 1.00 91.19 96 GLN A C 1
ATOM 739 O O . GLN A 1 96 ? -8.901 5.324 -0.368 1.00 91.19 96 GLN A O 1
ATOM 744 N N . GLY A 1 97 ? -9.486 3.522 -1.530 1.00 90.25 97 GLY A N 1
ATOM 745 C CA . GLY A 1 97 ? -10.553 3.177 -0.597 1.00 90.25 97 GLY A CA 1
ATOM 746 C C . GLY A 1 97 ? -11.873 3.890 -0.887 1.00 90.25 97 GLY A C 1
ATOM 747 O O . GLY A 1 97 ? -11.947 4.955 -1.495 1.00 90.25 97 GLY A O 1
ATOM 748 N N . LYS A 1 98 ? -12.961 3.279 -0.421 1.00 93.94 98 LYS A N 1
ATOM 749 C CA . LYS A 1 98 ? -14.292 3.889 -0.390 1.00 93.94 98 LYS A CA 1
ATOM 750 C C . LYS A 1 98 ? -14.692 4.050 1.062 1.00 93.94 98 LYS A C 1
ATOM 752 O O . LYS A 1 98 ? -15.180 3.094 1.658 1.00 93.94 98 LYS A O 1
ATOM 757 N N . VAL A 1 99 ? -14.468 5.239 1.609 1.00 94.12 99 VAL A N 1
ATOM 758 C CA . VAL A 1 99 ? -14.742 5.573 3.012 1.00 94.12 99 VAL A CA 1
ATOM 759 C C . VAL A 1 99 ? -15.871 6.592 3.085 1.00 94.12 99 VAL A C 1
ATOM 761 O O . VAL A 1 99 ? -15.968 7.478 2.234 1.00 94.12 99 VAL A O 1
ATOM 764 N N . ARG A 1 100 ? -16.760 6.455 4.069 1.00 95.94 100 ARG A N 1
ATOM 765 C CA . ARG A 1 100 ? -17.854 7.399 4.308 1.00 95.94 100 ARG A CA 1
ATOM 766 C C . ARG A 1 100 ? -17.970 7.716 5.796 1.00 95.94 100 ARG A C 1
ATOM 768 O O . ARG A 1 100 ? -17.890 6.784 6.602 1.00 95.94 100 ARG A O 1
ATOM 775 N N . PRO A 1 101 ? -18.234 8.985 6.155 1.00 97.44 101 PRO A N 1
ATOM 776 C CA . PRO A 1 101 ? -18.582 9.348 7.520 1.00 97.44 101 PRO A CA 1
ATOM 777 C C . PRO A 1 101 ? -19.714 8.479 8.058 1.00 97.44 101 PRO A C 1
ATOM 779 O O . PRO A 1 101 ? -20.689 8.228 7.343 1.00 97.44 101 PRO A O 1
ATOM 782 N N . ALA A 1 102 ? -19.598 8.052 9.310 1.00 97.62 102 ALA A N 1
ATOM 783 C CA . ALA A 1 102 ? -20.670 7.349 10.000 1.00 97.62 102 ALA A CA 1
ATOM 784 C C . ALA A 1 102 ? -20.821 7.869 11.430 1.00 97.62 102 ALA A C 1
ATOM 786 O O . ALA A 1 102 ? -21.790 8.573 11.702 1.00 97.62 102 ALA A O 1
ATOM 787 N N . SER A 1 103 ? -19.867 7.579 12.316 1.00 97.94 103 SER A N 1
ATOM 788 C CA . SER A 1 103 ? -19.926 7.994 13.719 1.00 97.94 103 SER A CA 1
ATOM 789 C C . SER A 1 103 ? -18.522 8.084 14.345 1.00 97.94 103 SER A C 1
ATOM 791 O O . SER A 1 103 ? -17.508 8.151 13.649 1.00 97.94 103 SER A O 1
ATOM 793 N N . PHE A 1 104 ? -18.461 8.094 15.670 1.00 98.50 104 PHE A N 1
ATOM 794 C CA . PHE A 1 104 ? -17.250 8.098 16.480 1.00 98.50 104 PHE A CA 1
ATOM 795 C C . PHE A 1 104 ? -17.490 7.307 17.771 1.00 98.50 104 PHE A C 1
ATOM 797 O O . PHE A 1 104 ? -18.639 7.044 18.137 1.00 98.50 104 PHE A O 1
ATOM 804 N N . LEU A 1 105 ? -16.413 6.908 18.450 1.00 98.62 105 LEU A N 1
ATOM 805 C CA . LEU A 1 105 ? -16.502 6.220 19.735 1.00 98.62 105 LEU A CA 1
ATOM 806 C C . LEU A 1 105 ? -17.014 7.163 20.834 1.00 98.62 105 LEU A C 1
ATOM 808 O O . LEU A 1 105 ? -16.430 8.221 21.041 1.00 98.62 105 LEU A O 1
ATOM 812 N N . THR A 1 106 ? -18.048 6.770 21.583 1.00 98.38 106 THR A N 1
ATOM 813 C CA . THR A 1 106 ? -18.594 7.557 22.720 1.00 98.38 106 THR A CA 1
ATOM 814 C C . THR A 1 106 ? -17.868 7.317 24.040 1.00 98.38 106 THR A C 1
ATOM 816 O O . THR A 1 106 ? -18.119 7.992 25.042 1.00 98.38 106 THR A O 1
ATOM 819 N N . ARG A 1 107 ? -16.977 6.327 24.055 1.00 97.69 107 ARG A N 1
ATOM 820 C CA . ARG A 1 107 ? -16.043 6.034 25.139 1.00 97.69 107 ARG A CA 1
ATOM 821 C C . ARG A 1 107 ? -14.845 5.277 24.590 1.00 97.69 107 ARG A C 1
ATOM 823 O O . ARG A 1 107 ? -14.911 4.722 23.498 1.00 97.69 107 ARG A O 1
ATOM 830 N N . GLU A 1 108 ? -13.774 5.233 25.371 1.00 97.81 108 GLU A N 1
ATOM 831 C CA . GLU A 1 108 ? -12.591 4.442 25.037 1.00 97.81 108 GLU A CA 1
ATOM 832 C C . GLU A 1 108 ? -12.962 2.970 24.788 1.00 97.81 108 GLU A C 1
ATOM 834 O O . GLU A 1 108 ? -13.756 2.381 25.533 1.00 97.81 108 GLU A O 1
ATOM 839 N N . ALA A 1 109 ? -12.384 2.390 23.737 1.00 98.00 109 ALA A N 1
ATOM 840 C CA . ALA A 1 109 ? -12.456 0.966 23.455 1.00 98.00 109 ALA A CA 1
ATOM 841 C C . ALA A 1 109 ? -11.104 0.331 23.783 1.00 98.00 109 ALA A C 1
ATOM 843 O O . ALA A 1 109 ? -10.066 0.758 23.287 1.00 98.00 109 ALA A O 1
ATOM 844 N N . PHE A 1 110 ? -11.103 -0.681 24.641 1.00 97.19 110 PHE A N 1
ATOM 845 C CA . PHE A 1 110 ? -9.880 -1.280 25.164 1.00 97.19 110 PHE A CA 1
ATOM 846 C C . PHE A 1 110 ? -9.396 -2.454 24.309 1.00 97.19 110 PHE A C 1
ATOM 848 O O . PHE A 1 110 ? -10.175 -3.136 23.637 1.00 97.19 110 PHE A O 1
ATOM 855 N N . LEU A 1 111 ? -8.095 -2.738 24.418 1.00 95.50 111 LEU A N 1
ATOM 856 C CA . LEU A 1 111 ? -7.478 -3.960 23.905 1.00 95.50 111 LEU A CA 1
ATOM 857 C C . LEU A 1 111 ? -8.311 -5.194 24.298 1.00 95.50 111 LEU A C 1
ATOM 859 O O . LEU A 1 111 ? -8.764 -5.311 25.438 1.00 95.50 111 LEU A O 1
ATOM 863 N N . ASN A 1 112 ? -8.458 -6.140 23.370 1.00 96.56 112 ASN A N 1
ATOM 864 C CA . ASN A 1 112 ? -9.221 -7.381 23.522 1.00 96.56 112 ASN A CA 1
ATOM 865 C C . ASN A 1 112 ? -10.753 -7.229 23.625 1.00 96.56 112 ASN A C 1
ATOM 867 O O . ASN A 1 112 ? -11.438 -8.210 23.919 1.00 96.56 112 ASN A O 1
ATOM 871 N N . GLN A 1 113 ? -11.315 -6.043 23.371 1.00 97.44 113 GLN A N 1
ATOM 872 C CA . GLN A 1 113 ? -12.767 -5.881 23.255 1.00 97.44 113 GLN A CA 1
ATOM 873 C C . GLN A 1 113 ? -13.277 -6.248 21.858 1.00 97.44 113 GLN A C 1
ATOM 875 O O . GLN A 1 113 ? -12.626 -5.972 20.853 1.00 97.44 113 GLN A O 1
ATOM 880 N N . ASN A 1 114 ? -14.484 -6.819 21.805 1.00 97.44 114 ASN A N 1
ATOM 881 C CA . ASN A 1 114 ? -15.211 -7.114 20.561 1.00 97.44 114 ASN A CA 1
ATOM 882 C C . ASN A 1 114 ? -16.514 -6.312 20.449 1.00 97.44 114 ASN A C 1
ATOM 884 O O . ASN A 1 114 ? -17.274 -6.510 19.505 1.00 97.44 114 ASN A O 1
ATOM 888 N N . GLU A 1 115 ? -16.801 -5.450 21.418 1.00 98.38 115 GLU A N 1
ATOM 889 C CA . GLU A 1 115 ? -17.951 -4.557 21.406 1.00 98.38 115 GLU A CA 1
ATOM 890 C C . GLU A 1 115 ? -17.453 -3.130 21.603 1.00 98.38 115 GLU A C 1
ATOM 892 O O . GLU A 1 115 ? -16.764 -2.839 22.581 1.00 98.38 115 GLU A O 1
ATOM 897 N N . ILE A 1 116 ? -17.796 -2.259 20.660 1.00 98.69 116 ILE A N 1
ATOM 898 C CA . ILE A 1 116 ? -17.441 -0.840 20.670 1.00 98.69 116 ILE A CA 1
ATOM 899 C C . ILE A 1 116 ? -18.710 0.000 20.745 1.00 98.69 116 ILE A C 1
ATOM 901 O O . ILE A 1 116 ? -19.757 -0.406 20.247 1.00 98.69 116 ILE A O 1
ATOM 905 N N . PHE A 1 117 ? -18.621 1.171 21.364 1.00 98.62 117 PHE A N 1
ATOM 906 C CA . PHE A 1 117 ? -19.769 2.033 21.639 1.00 98.62 117 PHE A CA 1
ATOM 907 C C . PHE A 1 117 ? -19.653 3.276 20.777 1.00 98.62 117 PHE A C 1
ATOM 909 O O . PHE A 1 117 ? -18.617 3.938 20.797 1.00 98.62 117 PHE A O 1
ATOM 916 N N . VAL A 1 118 ? -20.689 3.550 19.992 1.00 98.62 118 VAL A N 1
ATOM 917 C CA . VAL A 1 118 ? -20.692 4.602 18.970 1.00 98.62 118 VAL A CA 1
ATOM 918 C C . VAL A 1 118 ? -21.859 5.551 19.197 1.00 98.62 118 VAL A C 1
ATOM 920 O O . VAL A 1 118 ? -22.865 5.159 19.782 1.00 98.62 118 VAL A O 1
ATOM 923 N N . ASP A 1 119 ? -21.722 6.789 18.735 1.00 98.62 119 ASP A N 1
ATOM 924 C CA . ASP A 1 119 ? -22.734 7.835 18.943 1.00 98.62 119 ASP A CA 1
ATOM 925 C C . ASP A 1 119 ? -24.027 7.558 18.165 1.00 98.62 119 ASP A C 1
ATOM 927 O O . ASP A 1 119 ? -25.125 7.688 18.699 1.00 98.62 119 ASP A O 1
ATOM 931 N N . ASP A 1 120 ? -23.901 7.083 16.923 1.00 98.06 120 ASP A N 1
ATOM 932 C CA . ASP A 1 120 ? -25.041 6.759 16.067 1.00 98.06 120 ASP A CA 1
ATOM 933 C C . ASP A 1 120 ? -24.887 5.366 15.431 1.00 98.06 120 ASP A C 1
ATOM 935 O O . ASP A 1 120 ? -24.351 5.224 14.324 1.00 98.06 120 ASP A O 1
ATOM 939 N N . PRO A 1 121 ? -25.370 4.304 16.102 1.00 97.88 121 PRO A N 1
ATOM 940 C CA . PRO A 1 121 ? -25.318 2.949 15.568 1.00 97.88 121 PRO A CA 1
ATOM 941 C C . PRO A 1 121 ? -26.267 2.724 14.381 1.00 97.88 121 PRO A C 1
ATOM 943 O O . PRO A 1 121 ? -26.112 1.737 13.664 1.00 97.88 121 PRO A O 1
ATOM 946 N N . THR A 1 122 ? -27.214 3.632 14.106 1.00 98.00 122 THR A N 1
ATOM 947 C CA . THR A 1 122 ? -28.149 3.494 12.970 1.00 98.00 122 THR A CA 1
ATOM 948 C C . THR A 1 122 ? -27.470 3.669 11.610 1.00 98.00 122 THR A C 1
ATOM 950 O O . THR A 1 122 ? -28.046 3.334 10.573 1.00 98.00 122 THR A O 1
ATOM 953 N N . LYS A 1 123 ? -26.225 4.162 11.604 1.00 98.12 123 LYS A N 1
ATOM 954 C CA . LYS A 1 123 ? -25.379 4.318 10.413 1.00 98.12 123 LYS A CA 1
ATOM 955 C C . LYS A 1 123 ? -24.749 3.018 9.920 1.00 98.12 123 LYS A C 1
ATOM 957 O O . LYS A 1 123 ? -24.134 3.034 8.857 1.00 98.12 123 LYS A O 1
ATOM 962 N N . TYR A 1 124 ? -24.900 1.928 10.666 1.00 98.50 124 TYR A N 1
ATOM 963 C CA . TYR A 1 124 ? -24.262 0.649 10.380 1.00 98.50 124 TYR A CA 1
ATOM 964 C C . TYR A 1 124 ? -25.291 -0.458 10.211 1.00 98.50 124 TYR A C 1
ATOM 966 O O . TYR A 1 124 ? -26.365 -0.450 10.816 1.00 98.50 124 TYR A O 1
ATOM 974 N N . VAL A 1 125 ? -24.914 -1.473 9.445 1.00 98.25 125 VAL A N 1
ATOM 975 C CA . VAL A 1 125 ? -25.613 -2.753 9.386 1.00 98.25 125 VAL A CA 1
ATOM 976 C C . VAL A 1 125 ? -24.640 -3.909 9.592 1.00 98.25 125 VAL A C 1
ATOM 978 O O . VAL A 1 125 ? -23.434 -3.800 9.372 1.00 98.25 125 VAL A O 1
ATOM 981 N N . ALA A 1 126 ? -25.167 -5.058 10.019 1.00 98.12 126 ALA A N 1
ATOM 982 C CA . ALA A 1 126 ? -24.370 -6.277 10.079 1.00 98.12 126 ALA A CA 1
ATOM 983 C C . ALA A 1 126 ? -23.795 -6.605 8.687 1.00 98.12 126 ALA A C 1
ATOM 985 O O . ALA A 1 126 ? -24.517 -6.620 7.690 1.00 98.12 126 ALA A O 1
ATOM 986 N N . GLY A 1 127 ? -22.495 -6.884 8.637 1.00 97.50 127 GLY A N 1
ATOM 987 C CA . GLY A 1 127 ? -21.725 -7.122 7.420 1.00 97.50 127 GLY A CA 1
ATOM 988 C C . GLY A 1 127 ? -20.917 -5.917 6.935 1.00 97.50 127 GLY A C 1
ATOM 989 O O . GLY A 1 127 ? -20.001 -6.126 6.133 1.00 97.50 127 GLY A O 1
ATOM 990 N N . ASP A 1 128 ? -21.197 -4.705 7.429 1.00 98.12 128 ASP A N 1
ATOM 991 C CA . ASP A 1 128 ? -20.418 -3.515 7.084 1.00 98.12 128 ASP A CA 1
ATOM 992 C C . ASP A 1 128 ? -18.965 -3.655 7.522 1.00 98.12 128 ASP A C 1
ATOM 994 O O . ASP A 1 128 ? -18.656 -4.202 8.583 1.00 98.12 128 ASP A O 1
ATOM 998 N N . TRP A 1 129 ? -18.071 -3.123 6.697 1.00 97.88 129 TRP A N 1
ATOM 999 C CA . TRP A 1 129 ? -16.693 -2.888 7.089 1.00 97.88 129 TRP A CA 1
ATOM 1000 C C . TRP A 1 129 ? -16.577 -1.487 7.667 1.00 97.88 129 TRP A C 1
ATOM 1002 O O . TRP A 1 129 ? -17.157 -0.533 7.142 1.00 97.88 129 TRP A O 1
ATOM 1012 N N . ILE A 1 130 ? -15.825 -1.377 8.751 1.00 97.94 130 ILE A N 1
ATOM 1013 C CA . ILE A 1 130 ? -15.563 -0.126 9.444 1.00 97.94 130 ILE A CA 1
ATOM 1014 C C . ILE A 1 130 ? -14.068 0.060 9.642 1.00 97.94 130 ILE A C 1
ATOM 1016 O O . ILE A 1 130 ? -13.316 -0.908 9.766 1.00 97.94 130 ILE A O 1
ATOM 1020 N N . VAL A 1 131 ? -13.661 1.318 9.701 1.00 96.69 131 VAL A N 1
ATOM 1021 C CA . VAL A 1 131 ? -12.343 1.740 10.163 1.00 96.69 131 VAL A CA 1
ATOM 1022 C C . VAL A 1 131 ? -12.515 2.493 11.473 1.00 96.69 131 VAL A C 1
ATOM 1024 O O . VAL A 1 131 ? -13.380 3.361 11.572 1.00 96.69 131 VAL A O 1
ATOM 1027 N N . ILE A 1 132 ? -11.703 2.134 12.462 1.00 96.94 132 ILE A N 1
ATOM 1028 C CA . ILE A 1 132 ? -11.596 2.798 13.760 1.00 96.94 132 ILE A CA 1
ATOM 1029 C C . ILE A 1 132 ? -10.246 3.516 13.752 1.00 96.94 132 ILE A C 1
ATOM 1031 O O . ILE A 1 132 ? -9.214 2.847 13.715 1.00 96.94 132 ILE A O 1
ATOM 1035 N N . SER A 1 133 ? -10.246 4.848 13.694 1.00 95.44 133 SER A N 1
ATOM 1036 C CA . SER A 1 133 ? -9.039 5.665 13.493 1.00 95.44 133 SER A CA 1
ATOM 1037 C C . SER A 1 133 ? -8.814 6.632 14.647 1.00 95.44 133 SER A C 1
ATOM 1039 O O . SER A 1 133 ? -9.726 7.355 15.049 1.00 95.44 133 SER A O 1
ATOM 1041 N N . ASP A 1 134 ? -7.570 6.683 15.119 1.00 93.19 134 ASP A N 1
ATOM 1042 C CA . ASP A 1 134 ? -7.159 7.538 16.238 1.00 93.19 134 ASP A CA 1
ATOM 1043 C C . ASP A 1 134 ? -6.630 8.897 15.777 1.00 93.19 134 ASP A C 1
ATOM 1045 O O . ASP A 1 134 ? -6.423 9.796 16.589 1.00 93.19 134 ASP A O 1
ATOM 1049 N N . ALA A 1 135 ? -6.388 9.045 14.472 1.00 90.44 135 ALA A N 1
ATOM 1050 C CA . ALA A 1 135 ? -5.745 10.219 13.892 1.00 90.44 135 ALA A CA 1
ATOM 1051 C C . ALA A 1 135 ? -6.628 11.483 13.950 1.00 90.44 135 ALA A C 1
ATOM 1053 O O . ALA A 1 135 ? -6.142 12.593 13.749 1.00 90.44 135 ALA A O 1
ATOM 1054 N N . SER A 1 136 ? -7.920 11.327 14.250 1.00 85.62 136 SER A N 1
ATOM 1055 C CA . SER A 1 136 ? -8.839 12.417 14.571 1.00 85.62 136 SER A CA 1
ATOM 1056 C C . SER A 1 136 ? -9.800 11.976 15.673 1.00 85.62 136 SER A C 1
ATOM 1058 O O . SER A 1 136 ? -10.274 10.840 15.670 1.00 85.62 136 SER A O 1
ATOM 1060 N N . THR A 1 137 ? -10.110 12.886 16.597 1.00 90.50 137 THR A N 1
ATOM 1061 C CA . THR A 1 137 ? -11.159 12.710 17.617 1.00 90.50 137 THR A CA 1
ATOM 1062 C C . THR A 1 137 ? -12.228 13.807 17.580 1.00 90.50 137 THR A C 1
ATOM 1064 O O . THR A 1 137 ? -13.113 13.850 18.434 1.00 90.50 137 THR A O 1
ATOM 1067 N N . ASP A 1 138 ? -12.171 14.690 16.576 1.00 91.94 138 ASP A N 1
ATOM 1068 C CA . ASP A 1 138 ? -13.142 15.762 16.349 1.00 91.94 138 ASP A CA 1
ATOM 1069 C C . ASP A 1 138 ? -14.011 15.426 15.134 1.00 91.94 138 ASP A C 1
ATOM 1071 O O . ASP A 1 138 ? -13.761 15.868 14.010 1.00 91.94 138 ASP A O 1
ATOM 1075 N N . PHE A 1 139 ? -15.048 14.619 15.365 1.00 94.25 139 PHE A N 1
ATOM 1076 C CA . PHE A 1 139 ? -15.971 14.201 14.309 1.00 94.25 139 PHE A CA 1
ATOM 1077 C C . PHE A 1 139 ? -16.722 15.381 13.668 1.00 94.25 139 PHE A C 1
ATOM 1079 O O . PHE A 1 139 ? -17.059 15.319 12.489 1.00 94.25 139 PHE A O 1
ATOM 1086 N N . GLY A 1 140 ? -16.979 16.463 14.414 1.00 93.62 140 GLY A N 1
ATOM 1087 C CA . GLY A 1 140 ? -17.702 17.628 13.899 1.00 93.62 140 GLY A CA 1
ATOM 1088 C C . GLY A 1 140 ? -16.923 18.374 12.815 1.00 93.62 140 GLY A C 1
ATOM 1089 O O . GLY A 1 140 ? -17.516 18.824 11.834 1.00 93.62 140 GLY A O 1
ATOM 1090 N N . THR A 1 141 ? -15.601 18.463 12.972 1.00 94.06 141 THR A N 1
ATOM 1091 C CA . THR A 1 141 ? -14.708 19.135 12.016 1.00 94.06 141 THR A CA 1
ATOM 1092 C C . THR A 1 141 ? -14.148 18.173 10.967 1.00 94.06 141 THR A C 1
ATOM 1094 O O . THR A 1 141 ? -14.073 18.522 9.790 1.00 94.06 141 THR A O 1
ATOM 1097 N N . GLN A 1 142 ? -13.765 16.961 11.375 1.00 94.38 142 GLN A N 1
ATOM 1098 C CA . GLN A 1 142 ? -13.091 15.971 10.536 1.00 94.38 142 GLN A CA 1
ATOM 1099 C C . GLN A 1 142 ? -13.755 14.589 10.700 1.00 94.38 142 GLN A C 1
ATOM 1101 O O . GLN A 1 142 ? -13.257 13.737 11.437 1.00 94.38 142 GLN A O 1
ATOM 1106 N N . PRO A 1 143 ? -14.878 14.336 9.998 1.00 94.00 143 PRO A N 1
ATOM 1107 C CA . PRO A 1 143 ? -15.680 13.117 10.155 1.00 94.00 143 PRO A CA 1
ATOM 1108 C C . PRO A 1 143 ? -15.135 11.902 9.382 1.00 94.00 143 PRO A C 1
ATOM 1110 O O . PRO A 1 143 ? -15.727 10.820 9.409 1.00 94.00 143 PRO A O 1
ATOM 1113 N N . LEU A 1 144 ? -14.045 12.087 8.633 1.00 94.88 144 LEU A N 1
ATOM 1114 C CA . LEU A 1 144 ? -13.337 11.034 7.913 1.00 94.88 144 LEU A CA 1
ATOM 1115 C C . LEU A 1 144 ? -12.016 10.719 8.619 1.00 94.88 144 LEU A C 1
ATOM 1117 O O . LEU A 1 144 ? -11.366 11.649 9.106 1.00 94.88 144 LEU A O 1
ATOM 1121 N N . PRO A 1 145 ? -11.595 9.441 8.634 1.00 92.50 145 PRO A N 1
ATOM 1122 C CA . PRO A 1 145 ? -10.304 9.060 9.187 1.00 92.50 145 PRO A CA 1
ATOM 1123 C C . PRO A 1 145 ? -9.183 9.802 8.458 1.00 92.50 145 PRO A C 1
ATOM 1125 O O . PRO A 1 145 ? -9.241 9.999 7.242 1.00 92.50 145 PRO A O 1
ATOM 1128 N N . LEU A 1 146 ? -8.175 10.205 9.222 1.00 90.44 146 LEU A N 1
ATOM 1129 C CA . LEU A 1 146 ? -6.909 10.684 8.687 1.00 90.44 146 LEU A CA 1
ATOM 1130 C C . LEU A 1 146 ? -5.905 9.533 8.659 1.00 90.44 146 LEU A C 1
ATOM 1132 O O . LEU A 1 146 ? -6.108 8.493 9.294 1.00 90.44 146 LEU A O 1
ATOM 1136 N N . ASP A 1 147 ? -4.837 9.747 7.907 1.00 85.75 147 ASP A N 1
ATOM 1137 C CA . ASP A 1 147 ? -3.703 8.840 7.855 1.00 85.75 147 ASP A CA 1
ATOM 1138 C C . ASP A 1 147 ? -3.080 8.663 9.252 1.00 85.75 147 ASP A C 1
ATOM 1140 O O . ASP A 1 147 ? -2.895 9.643 9.982 1.00 85.75 147 ASP A O 1
ATOM 1144 N N . GLY A 1 148 ? -2.815 7.416 9.651 1.00 89.38 148 GLY A N 1
ATOM 1145 C CA . GLY A 1 148 ? -2.299 7.091 10.981 1.00 89.38 148 GLY A CA 1
ATOM 1146 C C . GLY A 1 148 ? -2.850 5.792 11.582 1.00 89.38 148 GLY A C 1
ATOM 1147 O O . GLY A 1 148 ? -3.438 4.963 10.887 1.00 89.38 148 GLY A O 1
ATOM 1148 N N . PRO A 1 149 ? -2.677 5.577 12.899 1.00 90.00 149 PRO A N 1
ATOM 1149 C CA . PRO A 1 149 ? -3.051 4.319 13.533 1.00 90.00 149 PRO A CA 1
ATOM 1150 C C . PRO A 1 149 ? -4.544 4.041 13.450 1.00 90.00 149 PRO A C 1
ATOM 1152 O O . PRO A 1 149 ? -5.380 4.852 13.862 1.00 90.00 149 PRO A O 1
ATOM 1155 N N . MET A 1 150 ? -4.871 2.846 12.970 1.00 93.44 150 MET A N 1
ATOM 1156 C CA . MET A 1 150 ? -6.248 2.418 12.794 1.00 93.44 150 MET A CA 1
ATOM 1157 C C . MET A 1 150 ? -6.392 0.901 12.839 1.00 93.44 150 MET A C 1
ATOM 1159 O O . MET A 1 150 ? -5.431 0.161 12.637 1.00 93.44 150 MET A O 1
ATOM 1163 N N . GLU A 1 151 ? -7.622 0.446 13.048 1.00 95.00 151 GLU A N 1
ATOM 1164 C CA . GLU A 1 151 ? -8.013 -0.947 12.865 1.00 95.00 151 GLU A CA 1
ATOM 1165 C C . GLU A 1 151 ? -9.220 -1.029 11.928 1.00 95.00 151 GLU A C 1
ATOM 1167 O O . GLU A 1 151 ? -10.187 -0.276 12.060 1.00 95.00 151 GLU A O 1
ATOM 1172 N N . VAL A 1 152 ? -9.180 -1.964 10.977 1.00 96.06 152 VAL A N 1
ATOM 1173 C CA . VAL A 1 152 ? -10.322 -2.272 10.109 1.00 96.06 152 VAL A CA 1
ATOM 1174 C C . VAL A 1 152 ? -11.002 -3.541 10.597 1.00 96.06 152 VAL A C 1
ATOM 1176 O O . VAL A 1 152 ? -10.351 -4.550 10.888 1.00 96.06 152 VAL A O 1
ATOM 1179 N N . ARG A 1 153 ? -12.326 -3.479 10.727 1.00 97.00 153 ARG A N 1
ATOM 1180 C CA . ARG A 1 153 ? -13.157 -4.534 11.311 1.00 97.00 153 ARG A CA 1
ATOM 1181 C C . ARG A 1 153 ? -14.449 -4.704 10.535 1.00 97.00 153 ARG A C 1
ATOM 1183 O O . ARG A 1 153 ? -14.869 -3.814 9.804 1.00 97.00 153 ARG A O 1
ATOM 1190 N N . GLN A 1 154 ? -15.081 -5.859 10.706 1.00 97.56 154 GLN A N 1
ATOM 1191 C CA . GLN A 1 154 ? -16.413 -6.109 10.171 1.00 97.56 154 GLN A CA 1
ATOM 1192 C C . GLN A 1 154 ? -17.434 -6.125 11.306 1.00 97.56 154 GLN A C 1
ATOM 1194 O O . GLN A 1 154 ? -17.224 -6.791 12.320 1.00 97.56 154 GLN A O 1
ATOM 1199 N N . VAL A 1 155 ? -18.544 -5.415 11.125 1.00 98.62 155 VAL A N 1
ATOM 1200 C CA . VAL A 1 155 ? -19.673 -5.404 12.054 1.00 98.62 155 VAL A CA 1
ATOM 1201 C C . VAL A 1 155 ? -20.411 -6.735 11.945 1.00 98.62 155 VAL A C 1
ATOM 1203 O O . VAL A 1 155 ? -20.883 -7.118 10.879 1.00 98.62 155 VAL A O 1
ATOM 1206 N N . ILE A 1 156 ? -20.533 -7.449 13.056 1.00 98.50 156 ILE A N 1
ATOM 1207 C CA . ILE A 1 156 ? -21.287 -8.704 13.161 1.00 98.50 156 ILE A CA 1
ATOM 1208 C C . ILE A 1 156 ? -22.715 -8.438 13.625 1.00 98.50 156 ILE A C 1
ATOM 1210 O O . ILE A 1 156 ? -23.653 -9.097 13.177 1.00 98.50 156 ILE A O 1
ATOM 1214 N N . ARG A 1 157 ? -22.892 -7.472 14.530 1.00 98.38 157 ARG A N 1
ATOM 1215 C CA . ARG A 1 157 ? -24.195 -7.126 15.094 1.00 98.38 157 ARG A CA 1
ATOM 1216 C C . ARG A 1 157 ? -24.238 -5.660 15.499 1.00 98.38 157 ARG A C 1
ATOM 1218 O O . ARG A 1 157 ? -23.240 -5.120 15.960 1.00 98.38 157 ARG A O 1
ATOM 1225 N N . VAL A 1 158 ? -25.418 -5.065 15.368 1.00 98.62 158 VAL A N 1
ATOM 1226 C CA . VAL A 1 158 ? -25.722 -3.696 15.792 1.00 98.62 158 VAL A CA 1
ATOM 1227 C C . VAL A 1 158 ? -26.705 -3.751 16.963 1.00 98.62 158 VAL A C 1
ATOM 1229 O O . VAL A 1 158 ? -27.699 -4.482 16.902 1.00 98.62 158 VAL A O 1
ATOM 1232 N N . PHE A 1 159 ? -26.413 -3.007 18.025 1.00 98.25 159 PHE A N 1
ATOM 1233 C CA . PHE A 1 159 ? -27.292 -2.748 19.166 1.00 98.25 159 PHE A CA 1
ATOM 1234 C C . PHE A 1 159 ? -27.676 -1.262 19.209 1.00 98.25 159 PHE A C 1
ATOM 1236 O O . PHE A 1 159 ? -27.278 -0.485 18.347 1.00 98.25 159 PHE A O 1
ATOM 1243 N N . SER A 1 160 ? -28.467 -0.856 20.205 1.00 96.75 160 SER A N 1
ATOM 1244 C CA . SER A 1 160 ? -28.951 0.526 20.327 1.00 96.75 160 SER A CA 1
ATOM 1245 C C . SER A 1 160 ? -27.854 1.561 20.567 1.00 96.75 160 SER A C 1
ATOM 1247 O O . SER A 1 160 ? -28.083 2.726 20.274 1.00 96.75 160 SER A O 1
ATOM 1249 N N . GLU A 1 161 ? -26.697 1.154 21.100 1.00 97.31 161 GLU A N 1
ATOM 1250 C CA . GLU A 1 161 ? -25.586 2.053 21.472 1.00 97.31 161 GLU A CA 1
ATOM 1251 C C . GLU A 1 161 ? -24.206 1.503 21.064 1.00 97.31 161 GLU A C 1
ATOM 1253 O O . GLU A 1 161 ? -23.172 2.123 21.316 1.00 97.31 161 GLU A O 1
ATOM 1258 N N . SER A 1 162 ? -24.157 0.307 20.471 1.00 98.44 162 SER A N 1
ATOM 1259 C CA . SER A 1 162 ? -22.905 -0.419 20.267 1.00 98.44 162 SER A CA 1
ATOM 1260 C C . SER A 1 162 ? -22.904 -1.297 19.022 1.00 98.44 162 SER A C 1
ATOM 1262 O O . SER A 1 162 ? -23.944 -1.655 18.460 1.00 98.44 162 SER A O 1
ATOM 1264 N N . LEU A 1 163 ? -21.694 -1.655 18.600 1.00 98.75 163 LEU A N 1
ATOM 1265 C CA . LEU A 1 163 ? -21.405 -2.562 17.501 1.00 98.75 163 LEU A CA 1
ATOM 1266 C C . LEU A 1 163 ? -20.583 -3.732 18.036 1.00 98.75 163 LEU A C 1
ATOM 1268 O O . LEU A 1 163 ? -19.561 -3.526 18.690 1.00 98.75 163 LEU A O 1
ATOM 1272 N N . VAL A 1 164 ? -20.983 -4.957 17.702 1.00 98.62 164 VAL A N 1
ATOM 1273 C CA . VAL A 1 164 ? -20.130 -6.140 17.873 1.00 98.62 164 VAL A CA 1
ATOM 1274 C C . VAL A 1 164 ? -19.308 -6.325 16.609 1.00 98.62 164 VAL A C 1
ATOM 1276 O O . VAL A 1 164 ? -19.877 -6.403 15.519 1.00 98.62 164 VAL A O 1
ATOM 1279 N N . ILE A 1 165 ? -17.992 -6.437 16.749 1.00 98.44 165 ILE A N 1
ATOM 1280 C CA . ILE A 1 165 ? -17.032 -6.598 15.652 1.00 98.44 165 ILE A CA 1
ATOM 1281 C C . ILE A 1 165 ? -16.501 -8.034 15.554 1.00 98.44 165 ILE A C 1
ATOM 1283 O O . ILE A 1 165 ? -16.541 -8.809 16.509 1.00 98.44 165 ILE A O 1
ATOM 1287 N N . ASN A 1 166 ? -16.024 -8.400 14.365 1.00 95.31 166 ASN A N 1
ATOM 1288 C CA . ASN A 1 166 ? -15.624 -9.765 14.017 1.00 95.31 166 ASN A CA 1
ATOM 1289 C C . ASN A 1 166 ? -14.414 -10.292 14.795 1.00 95.31 166 ASN A C 1
ATOM 1291 O O . ASN A 1 166 ? -14.353 -11.486 15.071 1.00 95.31 166 ASN A O 1
ATOM 1295 N N . ASN A 1 167 ? -13.473 -9.416 15.143 1.00 93.25 167 ASN A N 1
ATOM 1296 C CA . ASN A 1 167 ? -12.261 -9.749 15.880 1.00 93.25 167 ASN A CA 1
ATOM 1297 C C . ASN A 1 167 ? -12.047 -8.751 17.009 1.00 93.25 167 ASN A C 1
ATOM 1299 O O . ASN A 1 167 ? -12.362 -7.570 16.860 1.00 93.25 167 ASN A O 1
ATOM 1303 N N . ALA A 1 168 ? -11.422 -9.229 18.078 1.00 95.81 168 ALA A N 1
ATOM 1304 C CA . ALA A 1 168 ? -10.930 -8.387 19.151 1.00 95.81 168 ALA A CA 1
ATOM 1305 C C . ALA A 1 168 ? -10.048 -7.245 18.633 1.00 95.81 168 ALA A C 1
ATOM 1307 O O . ALA A 1 168 ? -9.277 -7.411 17.678 1.00 95.81 168 ALA A O 1
ATOM 1308 N N . LEU A 1 169 ? -10.170 -6.083 19.269 1.00 97.31 169 LEU A N 1
ATOM 1309 C CA . LEU A 1 169 ? -9.247 -4.972 19.073 1.00 97.31 169 LEU A CA 1
ATOM 1310 C C . LEU A 1 169 ? -7.845 -5.389 19.517 1.00 97.31 169 LEU A C 1
ATOM 1312 O O . LEU A 1 169 ? -7.681 -6.001 20.577 1.00 97.31 169 LEU A O 1
ATOM 1316 N N . LYS A 1 170 ? -6.843 -5.069 18.700 1.00 95.50 170 LYS A N 1
ATOM 1317 C CA . LYS A 1 170 ? -5.427 -5.383 18.950 1.00 95.50 170 LYS A CA 1
ATOM 1318 C C . LYS A 1 170 ? -4.678 -4.231 19.606 1.00 95.50 170 LYS A C 1
ATOM 1320 O O . LYS A 1 170 ? -3.500 -4.392 19.954 1.00 95.50 170 LYS A O 1
ATOM 1325 N N . LYS A 1 171 ? -5.372 -3.111 19.808 1.00 93.62 171 LYS A N 1
ATOM 1326 C CA . LYS A 1 171 ? -4.960 -1.955 20.599 1.00 93.62 171 LYS A CA 1
ATOM 1327 C C . LYS A 1 171 ? -6.164 -1.293 21.276 1.00 93.62 171 LYS A C 1
ATOM 1329 O O . LYS A 1 171 ? -7.308 -1.657 21.030 1.00 93.62 171 LYS A O 1
ATOM 1334 N N . GLY A 1 172 ? -5.888 -0.344 22.167 1.00 95.06 172 GLY A N 1
ATOM 1335 C CA . GLY A 1 172 ? -6.912 0.579 22.653 1.00 95.06 172 GLY A CA 1
ATOM 1336 C C . GLY A 1 172 ? -7.147 1.716 21.656 1.00 95.06 172 GLY A C 1
ATOM 1337 O O . GLY A 1 172 ? -6.211 2.117 20.963 1.00 95.06 172 GLY A O 1
ATOM 1338 N N . HIS A 1 173 ? -8.372 2.233 21.620 1.00 97.00 173 HIS A N 1
ATOM 1339 C CA . HIS A 1 173 ? -8.791 3.390 20.831 1.00 97.00 173 HIS A CA 1
ATOM 1340 C C . HIS A 1 173 ? -9.437 4.438 21.750 1.00 97.00 173 HIS A C 1
ATOM 1342 O O . HIS A 1 173 ? -10.310 4.080 22.549 1.00 97.00 173 HIS A O 1
ATOM 1348 N N . PRO A 1 174 ? -9.046 5.720 21.657 1.00 96.81 174 PRO A N 1
ATOM 1349 C CA . PRO A 1 174 ? -9.520 6.761 22.559 1.00 96.81 174 PRO A CA 1
ATOM 1350 C C . PRO A 1 174 ? -10.999 7.105 22.336 1.00 96.81 174 PRO A C 1
ATOM 1352 O O . PRO A 1 174 ? -11.565 6.894 21.263 1.00 96.81 174 PRO A O 1
ATOM 1355 N N . ASN A 1 175 ? -11.621 7.711 23.352 1.00 97.62 175 ASN A N 1
ATOM 1356 C CA . ASN A 1 175 ? -12.917 8.370 23.184 1.00 97.62 175 ASN A CA 1
ATOM 1357 C C . ASN A 1 175 ? -12.844 9.415 22.054 1.00 97.62 175 ASN A C 1
ATOM 1359 O O . ASN A 1 175 ? -11.869 10.161 21.964 1.00 97.62 175 ASN A O 1
ATOM 1363 N N . GLY A 1 176 ? -13.875 9.481 21.215 1.00 97.44 176 GLY A N 1
ATOM 1364 C CA . GLY A 1 176 ? -13.926 10.366 20.053 1.00 97.44 176 GLY A CA 1
ATOM 1365 C C . GLY A 1 176 ? -13.281 9.806 18.785 1.00 97.44 176 GLY A C 1
ATOM 1366 O O . GLY A 1 176 ? -13.480 10.405 17.732 1.00 97.44 176 GLY A O 1
ATOM 1367 N N . ALA A 1 177 ? -12.557 8.677 18.838 1.00 97.75 177 ALA A N 1
ATOM 1368 C CA . ALA A 1 177 ? -11.952 8.074 17.645 1.00 97.75 177 ALA A CA 1
ATOM 1369 C C . ALA A 1 177 ? -12.996 7.872 16.536 1.00 97.75 177 ALA A C 1
ATOM 1371 O O . ALA A 1 177 ? -14.111 7.401 16.797 1.00 97.75 177 ALA A O 1
ATOM 1372 N N . ILE A 1 178 ? -12.641 8.228 15.300 1.00 98.19 178 ILE A N 1
ATOM 1373 C CA . ILE A 1 178 ? -13.560 8.151 14.160 1.00 98.19 178 ILE A CA 1
ATOM 1374 C C . ILE A 1 178 ? -13.886 6.689 13.873 1.00 98.19 178 ILE A C 1
ATOM 1376 O O . ILE A 1 178 ? -12.986 5.865 13.708 1.00 98.19 178 ILE A O 1
ATOM 1380 N N . VAL A 1 179 ? -15.179 6.389 13.742 1.00 98.00 179 VAL A N 1
ATOM 1381 C CA . VAL A 1 179 ? -15.675 5.101 13.258 1.00 98.00 179 VAL A CA 1
ATOM 1382 C C . VAL A 1 179 ? -16.398 5.362 11.944 1.00 98.00 179 VAL A C 1
ATOM 1384 O O . VAL A 1 179 ? -17.532 5.832 11.908 1.00 98.00 179 VAL A O 1
ATOM 1387 N N . ALA A 1 180 ? -15.714 5.119 10.833 1.00 97.62 180 ALA A N 1
ATOM 1388 C CA . ALA A 1 180 ? -16.258 5.346 9.497 1.00 97.62 180 ALA A CA 1
ATOM 1389 C C . ALA A 1 180 ? -16.587 4.013 8.826 1.00 97.62 180 ALA A C 1
ATOM 1391 O O . ALA A 1 180 ? -15.933 3.003 9.082 1.00 97.62 180 ALA A O 1
ATOM 1392 N N . THR A 1 181 ? -17.575 4.006 7.931 1.00 97.75 181 THR A N 1
ATOM 1393 C CA . THR A 1 181 ? -17.796 2.835 7.070 1.00 97.75 181 THR A CA 1
ATOM 1394 C C . THR A 1 181 ? -16.782 2.853 5.938 1.00 97.75 181 THR A C 1
ATOM 1396 O O . THR A 1 181 ? -16.467 3.910 5.383 1.00 97.75 181 THR A O 1
ATOM 1399 N N . CYS A 1 182 ? -16.267 1.686 5.573 1.00 96.25 182 CYS A N 1
ATOM 1400 C CA . CYS A 1 182 ? -15.356 1.537 4.453 1.00 96.25 182 CYS A CA 1
ATOM 1401 C C . CYS A 1 182 ? -15.742 0.342 3.577 1.00 96.25 182 CYS A C 1
ATOM 1403 O O . CYS A 1 182 ? -16.559 -0.498 3.948 1.00 96.25 182 CYS A O 1
ATOM 1405 N N . VAL A 1 183 ? -15.167 0.263 2.379 1.00 96.94 183 VAL A N 1
ATOM 1406 C CA . VAL A 1 183 ? -15.223 -0.943 1.549 1.00 96.94 183 VAL A CA 1
ATOM 1407 C C . VAL A 1 183 ? -13.784 -1.336 1.219 1.00 96.94 183 VAL A C 1
ATOM 1409 O O . VAL A 1 183 ? -13.148 -0.643 0.431 1.00 96.94 183 VAL A O 1
ATOM 1412 N N . PRO A 1 184 ? -13.222 -2.399 1.808 1.00 96.75 184 PRO A N 1
ATOM 1413 C CA . PRO A 1 184 ? -11.848 -2.807 1.521 1.00 96.75 184 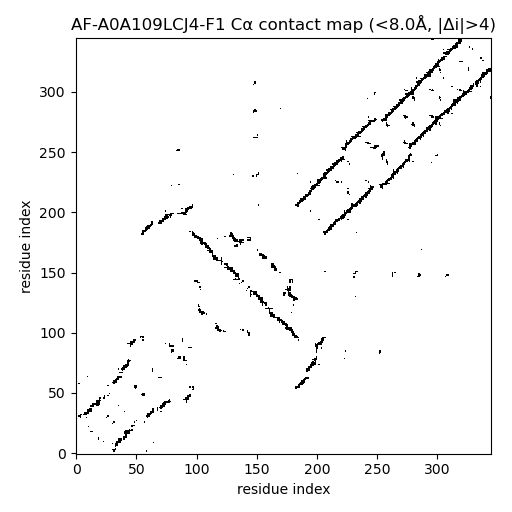PRO A CA 1
ATOM 1414 C C . PRO A 1 184 ? -11.723 -3.475 0.149 1.00 96.75 184 PRO A C 1
ATOM 1416 O O . PRO A 1 184 ? -12.658 -4.138 -0.299 1.00 96.75 184 PRO A O 1
ATOM 1419 N N . ILE A 1 185 ? -10.558 -3.394 -0.497 1.00 97.81 185 ILE A N 1
ATOM 1420 C CA . ILE A 1 185 ? -10.226 -4.249 -1.651 1.00 97.81 185 ILE A CA 1
ATOM 1421 C C . ILE A 1 185 ? -9.655 -5.581 -1.159 1.00 97.81 185 ILE A C 1
ATOM 1423 O O . ILE A 1 185 ? -9.045 -5.637 -0.098 1.00 97.81 185 ILE A O 1
ATOM 1427 N N . ARG A 1 186 ? -9.913 -6.686 -1.871 1.00 97.50 186 ARG A N 1
ATOM 1428 C CA . ARG A 1 186 ? -9.672 -8.033 -1.327 1.00 97.50 186 ARG A CA 1
ATOM 1429 C C . ARG A 1 186 ? -9.158 -9.008 -2.371 1.00 97.50 186 ARG A C 1
ATOM 1431 O O . ARG A 1 186 ? -9.657 -8.986 -3.498 1.00 97.50 186 ARG A O 1
ATOM 1438 N N . ASN A 1 187 ? -8.269 -9.912 -1.965 1.00 97.62 187 ASN A N 1
ATOM 1439 C CA . ASN A 1 187 ? -7.765 -11.018 -2.788 1.00 97.62 187 ASN A CA 1
ATOM 1440 C C . ASN A 1 187 ? -7.151 -10.562 -4.126 1.00 97.62 187 ASN A C 1
ATOM 1442 O O . ASN A 1 187 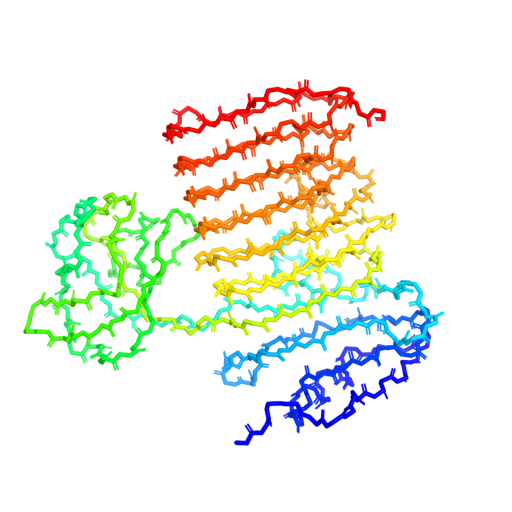? -7.352 -11.215 -5.148 1.00 97.62 187 ASN A O 1
ATOM 1446 N N . VAL A 1 188 ? -6.477 -9.411 -4.150 1.00 98.25 188 VAL A N 1
ATOM 1447 C CA . VAL A 1 188 ? -5.792 -8.915 -5.353 1.00 98.25 188 VAL A CA 1
ATOM 1448 C C . VAL A 1 188 ? -4.381 -9.481 -5.413 1.00 98.25 188 VAL A C 1
ATOM 1450 O O . VAL A 1 188 ? -3.704 -9.548 -4.393 1.00 98.25 188 VAL A O 1
ATOM 1453 N N . ILE A 1 189 ? -3.940 -9.869 -6.604 1.00 98.62 189 ILE A N 1
ATOM 1454 C CA . ILE A 1 189 ? -2.588 -10.313 -6.910 1.00 98.62 189 ILE A CA 1
ATOM 1455 C C . ILE A 1 189 ? -2.033 -9.416 -8.018 1.00 98.62 189 ILE A C 1
ATOM 1457 O O . ILE A 1 189 ? -2.585 -9.368 -9.115 1.00 98.62 189 ILE A O 1
ATOM 1461 N N . ILE A 1 190 ? -0.937 -8.716 -7.748 1.00 98.69 190 ILE A N 1
ATOM 1462 C CA . ILE A 1 190 ? -0.169 -7.995 -8.773 1.00 98.69 190 ILE A CA 1
ATOM 1463 C C . ILE A 1 190 ? 1.254 -8.523 -8.711 1.00 98.69 190 ILE A C 1
ATOM 1465 O O . ILE A 1 190 ? 1.861 -8.507 -7.637 1.00 98.69 190 ILE A O 1
ATOM 1469 N N . ARG A 1 191 ? 1.769 -9.033 -9.834 1.00 98.62 191 ARG A N 1
ATOM 1470 C CA . ARG A 1 191 ? 3.093 -9.654 -9.843 1.00 98.62 191 ARG A CA 1
ATOM 1471 C C . ARG A 1 191 ? 3.868 -9.541 -11.143 1.00 98.62 191 ARG A C 1
ATOM 1473 O O . ARG A 1 191 ? 3.257 -9.340 -12.186 1.00 98.62 191 ARG A O 1
ATOM 1480 N N . GLY A 1 192 ? 5.188 -9.726 -11.063 1.00 98.56 192 GLY A N 1
ATOM 1481 C CA . GLY A 1 192 ? 6.087 -9.809 -12.222 1.00 98.56 192 GLY A CA 1
ATOM 1482 C C . GLY A 1 192 ? 6.157 -8.506 -13.019 1.00 98.56 192 GLY A C 1
ATOM 1483 O O . GLY A 1 192 ? 6.149 -8.520 -14.250 1.00 98.56 192 GLY A O 1
ATOM 1484 N N . LEU A 1 193 ? 6.141 -7.364 -12.328 1.00 98.81 193 LEU A N 1
ATOM 1485 C CA . LEU A 1 193 ? 6.153 -6.040 -12.952 1.00 98.81 193 LEU A CA 1
ATOM 1486 C C . LEU A 1 193 ? 7.451 -5.314 -12.605 1.00 98.81 193 LEU A C 1
ATOM 1488 O O . LEU A 1 193 ? 7.860 -5.290 -11.448 1.00 98.81 193 LEU A O 1
ATOM 1492 N N . GLU A 1 194 ? 8.067 -4.671 -13.588 1.00 98.81 194 GLU A N 1
ATOM 1493 C CA . GLU A 1 194 ? 9.192 -3.765 -13.374 1.00 98.81 194 GLU A CA 1
ATOM 1494 C C . GLU A 1 194 ? 8.757 -2.340 -13.703 1.00 98.81 194 GLU A C 1
ATOM 1496 O O . GLU A 1 194 ? 8.230 -2.093 -14.777 1.00 98.81 194 GLU A O 1
ATOM 1501 N N . PHE A 1 195 ? 8.943 -1.390 -12.795 1.00 98.75 195 PHE A N 1
ATOM 1502 C CA . PHE A 1 195 ? 8.515 -0.008 -12.990 1.00 98.75 195 PHE A CA 1
ATOM 1503 C C . PHE A 1 195 ? 9.677 0.907 -13.360 1.00 98.75 195 PHE A C 1
ATOM 1505 O O . PHE A 1 195 ? 10.781 0.797 -12.829 1.00 98.75 195 PHE A O 1
ATOM 1512 N N . THR A 1 196 ? 9.387 1.890 -14.204 1.00 98.50 196 THR A N 1
ATOM 1513 C CA . THR A 1 196 ? 10.229 3.071 -14.401 1.00 98.50 196 THR A CA 1
ATOM 1514 C C . THR A 1 196 ? 9.359 4.324 -14.493 1.00 98.50 196 THR A C 1
ATOM 1516 O O . THR A 1 196 ? 8.134 4.239 -14.606 1.00 98.50 196 THR A O 1
ATOM 1519 N N . GLY A 1 197 ? 9.987 5.495 -14.436 1.00 96.62 197 GLY A N 1
ATOM 1520 C CA . GLY A 1 197 ? 9.307 6.783 -14.509 1.00 96.62 197 GLY A CA 1
ATOM 1521 C C . GLY A 1 197 ? 9.176 7.486 -13.163 1.00 96.62 197 GLY A C 1
ATOM 1522 O O . GLY A 1 197 ? 9.940 7.245 -12.226 1.00 96.62 197 GLY A O 1
ATOM 1523 N N . ASN A 1 198 ? 8.248 8.439 -13.098 1.00 96.56 198 ASN A N 1
ATOM 1524 C CA . ASN A 1 198 ? 8.146 9.414 -12.011 1.00 96.56 198 ASN A CA 1
ATOM 1525 C C . ASN A 1 198 ? 6.732 9.554 -11.432 1.00 96.56 198 ASN A C 1
ATOM 1527 O O . ASN A 1 198 ? 6.445 10.594 -10.836 1.00 96.56 198 ASN A O 1
ATOM 1531 N N . SER A 1 199 ? 5.861 8.550 -11.592 1.00 97.06 199 SER A N 1
ATOM 1532 C CA . SER A 1 199 ? 4.574 8.563 -10.888 1.00 97.06 199 SER A CA 1
ATOM 1533 C C . SER A 1 199 ? 4.787 8.644 -9.375 1.00 97.06 199 SER A C 1
ATOM 1535 O O . SER A 1 199 ? 5.816 8.192 -8.877 1.00 97.06 199 SER A O 1
ATOM 1537 N N . ALA A 1 200 ? 3.868 9.245 -8.616 1.00 97.00 200 ALA A N 1
ATOM 1538 C CA . ALA A 1 200 ? 4.039 9.349 -7.165 1.00 97.00 200 ALA A CA 1
ATOM 1539 C C . ALA A 1 200 ? 4.219 7.960 -6.537 1.00 97.00 200 ALA A C 1
ATOM 1541 O O . ALA A 1 200 ? 5.151 7.756 -5.757 1.00 97.00 200 ALA A O 1
ATOM 1542 N N . VAL A 1 201 ? 3.407 6.987 -6.955 1.00 98.12 201 VAL A N 1
ATOM 1543 C CA . VAL A 1 201 ? 3.551 5.589 -6.537 1.00 98.12 201 VAL A CA 1
ATOM 1544 C C . VAL A 1 201 ? 3.515 4.643 -7.744 1.00 98.12 201 VAL A C 1
ATOM 1546 O O . VAL A 1 201 ? 2.905 4.952 -8.769 1.00 98.12 201 VAL A O 1
ATOM 1549 N N . GLY A 1 202 ? 4.192 3.496 -7.682 1.00 98.31 202 GLY A N 1
ATOM 1550 C CA . GLY A 1 202 ? 4.016 2.424 -8.670 1.00 98.31 202 GLY A CA 1
ATOM 1551 C C . GLY A 1 202 ? 2.685 1.700 -8.450 1.00 98.31 202 GLY A C 1
ATOM 1552 O O . GLY A 1 202 ? 1.754 1.815 -9.251 1.00 98.31 202 GLY A O 1
ATOM 1553 N N . VAL A 1 203 ? 2.578 1.005 -7.317 1.00 98.56 203 VAL A N 1
ATOM 1554 C CA . VAL A 1 203 ? 1.361 0.320 -6.863 1.00 98.56 203 VAL A CA 1
ATOM 1555 C C . VAL A 1 203 ? 0.920 0.875 -5.516 1.00 98.56 203 VAL A C 1
ATOM 1557 O O . VAL A 1 203 ? 1.659 0.782 -4.536 1.00 98.56 203 VAL A O 1
ATOM 1560 N N . HIS A 1 204 ? -0.294 1.420 -5.478 1.00 98.00 204 HIS A N 1
ATOM 1561 C CA . HIS A 1 204 ? -0.876 2.071 -4.315 1.00 98.00 204 HIS A CA 1
ATOM 1562 C C . HIS A 1 204 ? -2.237 1.468 -3.965 1.00 98.00 204 HIS A C 1
ATOM 1564 O O . HIS A 1 204 ? -3.145 1.453 -4.799 1.00 98.00 204 HIS A O 1
ATOM 1570 N N . VAL A 1 205 ? -2.388 0.933 -2.751 1.00 97.38 205 VAL A N 1
ATOM 1571 C CA . VAL A 1 205 ? -3.622 0.236 -2.362 1.00 97.38 205 VAL A CA 1
ATOM 1572 C C . VAL A 1 205 ? -3.975 0.475 -0.895 1.00 97.38 205 VAL A C 1
ATOM 1574 O O . VAL A 1 205 ? -3.327 -0.079 -0.012 1.00 97.38 205 VAL A O 1
ATOM 1577 N N . HIS A 1 206 ? -5.065 1.205 -0.651 1.00 95.44 206 HIS A N 1
ATOM 1578 C CA . HIS A 1 206 ? -5.670 1.386 0.670 1.00 95.44 206 HIS A CA 1
ATOM 1579 C C . HIS A 1 206 ? -6.544 0.198 1.084 1.00 95.44 206 HIS A C 1
ATOM 1581 O O . HIS A 1 206 ? -7.223 -0.424 0.260 1.00 95.44 206 HIS A O 1
ATOM 1587 N N . TYR A 1 207 ? -6.628 -0.073 2.387 1.00 95.75 207 TYR A N 1
ATOM 1588 C CA . TYR A 1 207 ? -7.573 -1.024 2.986 1.00 95.75 207 TYR A CA 1
ATOM 1589 C C . TYR A 1 207 ? -7.531 -2.423 2.346 1.00 95.75 207 TYR A C 1
ATOM 1591 O O . TYR A 1 207 ? -8.549 -3.118 2.273 1.00 95.75 207 TYR A O 1
ATOM 1599 N N . ALA A 1 208 ? -6.369 -2.841 1.840 1.00 97.19 208 ALA A N 1
ATOM 1600 C CA . ALA A 1 208 ? -6.186 -4.127 1.177 1.00 97.19 208 ALA A CA 1
ATOM 1601 C C . ALA A 1 208 ? -6.373 -5.291 2.160 1.00 97.19 208 ALA A C 1
ATOM 1603 O O . ALA A 1 208 ? -5.828 -5.253 3.255 1.00 97.19 208 ALA A O 1
ATOM 1604 N N . GLN A 1 209 ? -7.103 -6.344 1.793 1.00 97.38 209 GLN A N 1
ATOM 1605 C CA . GLN A 1 209 ? -7.252 -7.538 2.634 1.00 97.38 209 GLN A CA 1
ATOM 1606 C C . GLN A 1 209 ? -6.895 -8.792 1.846 1.00 97.38 209 GLN A C 1
ATOM 1608 O O . GLN A 1 209 ? -7.489 -9.058 0.795 1.00 97.38 209 GLN A O 1
ATOM 1613 N N . HIS A 1 210 ? -5.986 -9.607 2.376 1.00 97.69 210 HIS A N 1
ATOM 1614 C CA . HIS A 1 210 ? -5.566 -10.859 1.736 1.00 97.69 210 HIS A CA 1
ATOM 1615 C C . HIS A 1 210 ? -5.010 -10.662 0.314 1.00 97.69 210 HIS A C 1
ATOM 1617 O O . HIS A 1 210 ? -5.195 -11.507 -0.563 1.00 97.69 210 HIS A O 1
ATOM 1623 N N . CYS A 1 211 ? -4.366 -9.525 0.055 1.00 98.62 211 CYS A N 1
ATOM 1624 C CA . CYS A 1 211 ? -3.736 -9.235 -1.227 1.00 98.62 211 CYS A CA 1
ATOM 1625 C C . CYS A 1 211 ? -2.283 -9.732 -1.257 1.00 98.62 211 CYS A C 1
ATOM 1627 O O . CYS A 1 211 ? -1.629 -9.869 -0.222 1.00 98.62 211 CYS A O 1
ATOM 1629 N N . THR A 1 212 ? -1.773 -10.006 -2.455 1.00 98.75 212 THR A N 1
ATOM 1630 C CA . THR A 1 212 ? -0.383 -10.395 -2.704 1.00 98.75 212 THR A CA 1
ATOM 1631 C C . THR A 1 212 ? 0.239 -9.475 -3.748 1.00 98.75 212 THR A C 1
ATOM 1633 O O . THR A 1 212 ? -0.265 -9.347 -4.860 1.00 98.75 212 THR A O 1
ATOM 1636 N N . PHE A 1 213 ? 1.359 -8.861 -3.398 1.00 98.75 213 PHE A N 1
ATOM 1637 C CA . PHE A 1 213 ? 2.169 -8.040 -4.287 1.00 98.75 213 PHE A CA 1
ATOM 1638 C C . PHE A 1 213 ? 3.525 -8.714 -4.374 1.00 98.75 213 PHE A C 1
ATOM 1640 O O . PHE A 1 213 ? 4.202 -8.838 -3.353 1.00 98.75 213 PHE A O 1
ATOM 1647 N N . GLN A 1 214 ? 3.864 -9.250 -5.541 1.00 98.75 214 GLN A N 1
ATOM 1648 C CA . GLN A 1 214 ? 4.982 -10.177 -5.653 1.00 98.75 214 GLN A CA 1
ATOM 1649 C C . GLN A 1 214 ? 5.890 -9.853 -6.830 1.00 98.75 214 GLN A C 1
ATOM 1651 O O . GLN A 1 214 ? 5.402 -9.657 -7.933 1.00 98.75 214 GLN A O 1
ATOM 1656 N N . ASP A 1 215 ? 7.202 -9.892 -6.626 1.00 98.62 215 ASP A N 1
ATOM 1657 C CA . ASP A 1 215 ? 8.179 -9.707 -7.701 1.00 98.62 215 ASP A CA 1
ATOM 1658 C C . ASP A 1 215 ? 7.935 -8.398 -8.479 1.00 98.62 215 ASP A C 1
ATOM 1660 O O . ASP A 1 215 ? 7.849 -8.357 -9.709 1.00 98.62 215 ASP A O 1
ATOM 1664 N N . ILE A 1 216 ? 7.731 -7.316 -7.720 1.00 98.88 216 ILE A N 1
ATOM 1665 C CA . ILE A 1 216 ? 7.591 -5.960 -8.250 1.00 98.88 216 ILE A CA 1
ATOM 1666 C C . ILE A 1 216 ? 8.916 -5.231 -8.057 1.00 98.88 216 ILE A C 1
ATOM 1668 O O . ILE A 1 216 ? 9.321 -4.955 -6.927 1.00 98.88 216 ILE A O 1
ATOM 1672 N N . THR A 1 217 ? 9.591 -4.901 -9.151 1.00 98.81 217 THR A N 1
ATOM 1673 C CA . THR A 1 217 ? 10.876 -4.191 -9.123 1.00 98.81 217 THR A CA 1
ATOM 1674 C C . THR A 1 217 ? 10.784 -2.822 -9.766 1.00 98.81 217 THR A C 1
ATOM 1676 O O . THR A 1 217 ? 9.762 -2.459 -10.348 1.00 98.81 217 THR A O 1
ATOM 1679 N N . SER A 1 218 ? 11.848 -2.035 -9.657 1.00 98.62 218 SER A N 1
ATOM 1680 C CA . SER A 1 218 ? 11.998 -0.832 -10.464 1.00 98.62 218 SER A CA 1
ATOM 1681 C C . SER A 1 218 ? 13.423 -0.614 -10.951 1.00 98.62 218 SER A C 1
ATOM 1683 O O . SER A 1 218 ? 14.383 -1.120 -10.362 1.00 98.62 218 SER A O 1
ATOM 1685 N N . VAL A 1 219 ? 13.528 0.173 -12.021 1.00 96.69 219 VAL A N 1
ATOM 1686 C CA . VAL A 1 219 ? 14.767 0.665 -12.624 1.00 96.69 219 VAL A CA 1
ATOM 1687 C C . VAL A 1 219 ? 14.626 2.159 -12.913 1.00 96.69 219 VAL A C 1
ATOM 1689 O O . VAL A 1 219 ? 13.592 2.612 -13.414 1.00 96.69 219 VAL A O 1
ATOM 1692 N N . ASP A 1 220 ? 15.654 2.937 -12.568 1.00 95.94 220 ASP A N 1
ATOM 1693 C CA . ASP A 1 220 ? 15.664 4.402 -12.690 1.00 95.94 220 ASP A CA 1
ATOM 1694 C C . ASP A 1 220 ? 14.406 5.064 -12.102 1.00 95.94 220 ASP A C 1
ATOM 1696 O O . ASP A 1 220 ? 13.825 5.993 -12.673 1.00 95.94 220 ASP A O 1
ATOM 1700 N N . TRP A 1 221 ? 13.955 4.569 -10.947 1.00 98.00 221 TRP A N 1
ATOM 1701 C CA . TRP A 1 221 ? 12.720 5.031 -10.337 1.00 98.00 221 TRP A CA 1
ATOM 1702 C C . TRP A 1 221 ? 12.870 6.447 -9.791 1.00 98.00 221 TRP A C 1
ATOM 1704 O O . TRP A 1 221 ? 13.708 6.727 -8.933 1.00 98.00 221 TRP A O 1
ATOM 1714 N N . ARG A 1 222 ? 11.997 7.347 -10.238 1.00 97.25 222 ARG A N 1
ATOM 1715 C CA . ARG A 1 222 ? 11.933 8.750 -9.794 1.00 97.25 222 ARG A CA 1
ATOM 1716 C C . ARG A 1 222 ? 10.627 9.075 -9.081 1.00 97.25 222 ARG A C 1
ATOM 1718 O O . ARG A 1 222 ? 10.344 10.242 -8.813 1.00 97.25 222 ARG A O 1
ATOM 1725 N N . GLY A 1 223 ? 9.795 8.074 -8.817 1.00 97.12 223 GLY A N 1
ATOM 1726 C CA . GLY A 1 223 ? 8.582 8.234 -8.027 1.00 97.12 223 GLY A CA 1
ATOM 1727 C C . GLY A 1 223 ? 8.843 8.279 -6.525 1.00 97.12 223 GLY A C 1
ATOM 1728 O O . GLY A 1 223 ? 9.966 8.086 -6.066 1.00 97.12 223 GLY A O 1
ATOM 1729 N N . ARG A 1 224 ? 7.814 8.569 -5.729 1.00 96.56 224 ARG A N 1
ATOM 1730 C CA . ARG A 1 224 ? 7.960 8.717 -4.273 1.00 96.56 224 ARG A CA 1
ATOM 1731 C C . ARG A 1 224 ? 8.093 7.367 -3.575 1.00 96.56 224 ARG A C 1
ATOM 1733 O O . ARG A 1 224 ? 8.938 7.258 -2.691 1.00 96.56 224 ARG A O 1
ATOM 1740 N N . SER A 1 225 ? 7.274 6.392 -3.971 1.00 97.44 225 SER A N 1
ATOM 1741 C CA . SER A 1 225 ? 7.254 5.019 -3.443 1.00 97.44 225 SER A CA 1
ATOM 1742 C C . SER A 1 225 ? 7.039 4.002 -4.559 1.00 97.44 225 SER A C 1
ATOM 1744 O O . SER A 1 225 ? 6.253 4.268 -5.459 1.00 97.44 225 SER A O 1
ATOM 1746 N N . LEU A 1 226 ? 7.694 2.842 -4.550 1.00 98.56 226 LEU A N 1
ATOM 1747 C CA . LEU A 1 226 ? 7.407 1.817 -5.563 1.00 98.56 226 LEU A CA 1
ATOM 1748 C C . LEU A 1 226 ? 6.122 1.055 -5.222 1.00 98.56 226 LEU A C 1
ATOM 1750 O O . LEU A 1 226 ? 5.186 1.019 -6.022 1.00 98.56 226 LEU A O 1
ATOM 1754 N N . VAL A 1 227 ? 6.080 0.464 -4.027 1.00 98.44 227 VAL A N 1
ATOM 1755 C CA . VAL A 1 227 ? 4.914 -0.255 -3.503 1.00 98.44 227 VAL A CA 1
ATOM 1756 C C . VAL A 1 227 ? 4.527 0.371 -2.174 1.00 98.44 227 VAL A C 1
ATOM 1758 O O . VAL A 1 227 ? 5.323 0.381 -1.234 1.00 98.44 227 VAL A O 1
ATOM 1761 N N . LEU A 1 228 ? 3.291 0.854 -2.100 1.00 97.69 228 LEU A N 1
ATOM 1762 C CA . LEU A 1 228 ? 2.687 1.393 -0.892 1.00 97.69 228 LEU A CA 1
ATOM 1763 C C . LEU A 1 228 ? 1.361 0.672 -0.649 1.00 97.69 228 LEU A C 1
ATOM 1765 O O . LEU A 1 228 ? 0.377 0.902 -1.358 1.00 97.69 228 LEU A O 1
ATOM 1769 N N . ILE A 1 229 ? 1.349 -0.229 0.336 1.00 96.06 229 ILE A N 1
ATOM 1770 C CA . ILE A 1 229 ? 0.082 -0.715 0.881 1.00 96.06 229 ILE A CA 1
ATOM 1771 C C . ILE A 1 229 ? -0.276 0.200 2.030 1.00 96.06 229 ILE A C 1
ATOM 1773 O O . ILE A 1 229 ? 0.363 0.171 3.083 1.00 96.06 229 ILE A O 1
ATOM 1777 N N . ASP A 1 230 ? -1.285 1.007 1.771 1.00 91.81 230 ASP A N 1
ATOM 1778 C CA . ASP A 1 230 ? -1.671 2.120 2.607 1.00 91.81 230 ASP A CA 1
ATOM 1779 C C . ASP A 1 230 ? -2.850 1.717 3.509 1.00 91.81 230 ASP A C 1
ATOM 1781 O O . ASP A 1 230 ? -3.626 0.807 3.193 1.00 91.81 230 ASP A O 1
ATOM 1785 N N . ASN A 1 231 ? -2.937 2.376 4.657 1.00 88.94 231 ASN A N 1
ATOM 1786 C CA . ASN A 1 231 ? -4.038 2.456 5.606 1.00 88.94 231 ASN A CA 1
ATOM 1787 C C . ASN A 1 231 ? -5.007 1.269 5.725 1.00 88.94 231 ASN A C 1
ATOM 1789 O O . ASN A 1 231 ? -5.836 1.000 4.855 1.00 88.94 231 ASN A O 1
ATOM 1793 N N . GLY A 1 232 ? -5.022 0.634 6.899 1.00 87.56 232 GLY A N 1
ATOM 1794 C CA . GLY A 1 232 ? -6.098 -0.258 7.338 1.00 87.56 232 GLY A CA 1
ATOM 1795 C C . GLY A 1 232 ? -6.190 -1.572 6.560 1.00 87.56 232 GLY A C 1
ATOM 1796 O O . GLY A 1 232 ? -7.268 -2.166 6.455 1.00 87.56 232 GLY A O 1
ATOM 1797 N N . GLY A 1 233 ? -5.087 -2.024 5.966 1.00 94.31 233 GLY A N 1
ATOM 1798 C CA . GLY A 1 233 ? -5.031 -3.330 5.323 1.00 94.31 233 GLY A CA 1
ATOM 1799 C C . GLY A 1 233 ? -4.832 -4.469 6.326 1.00 94.31 233 GLY A C 1
ATOM 1800 O O . GLY A 1 233 ? -4.380 -4.244 7.446 1.00 94.31 233 GLY A O 1
ATOM 1801 N N . SER A 1 234 ? -5.167 -5.707 5.956 1.00 96.38 234 SER A N 1
ATOM 1802 C CA . SER A 1 234 ? -4.808 -6.867 6.775 1.00 96.38 234 SER A CA 1
ATOM 1803 C C . SER A 1 234 ? -4.472 -8.127 5.988 1.00 96.38 234 SER A C 1
ATOM 1805 O O . SER A 1 234 ? -4.991 -8.368 4.895 1.00 96.38 234 SER A O 1
ATOM 1807 N N . ASN A 1 235 ? -3.632 -8.978 6.582 1.00 97.62 235 ASN A N 1
ATOM 1808 C CA . ASN A 1 235 ? -3.257 -10.282 6.030 1.00 97.62 235 ASN A CA 1
ATOM 1809 C C . ASN A 1 235 ? -2.684 -10.199 4.601 1.00 97.62 235 ASN A C 1
ATOM 1811 O O . ASN A 1 235 ? -2.869 -11.114 3.794 1.00 97.62 2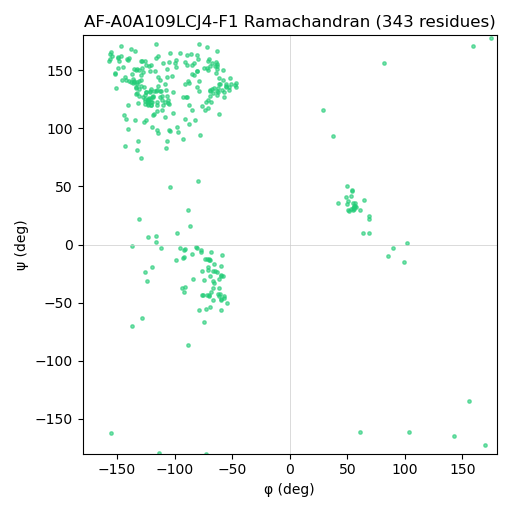35 ASN A O 1
ATOM 1815 N N . ASN A 1 236 ? -2.013 -9.095 4.272 1.00 98.62 236 ASN A N 1
ATOM 1816 C CA . ASN A 1 236 ? -1.391 -8.894 2.970 1.00 98.62 236 ASN A CA 1
ATOM 1817 C C . ASN A 1 236 ? 0.003 -9.526 2.930 1.00 98.62 236 ASN A C 1
ATOM 1819 O O . ASN A 1 236 ? 0.661 -9.701 3.956 1.00 98.62 236 ASN A O 1
ATOM 1823 N N . SER A 1 237 ? 0.455 -9.876 1.730 1.00 98.62 237 SER A N 1
ATOM 1824 C CA . SER A 1 237 ? 1.809 -10.369 1.479 1.00 98.62 237 SER A CA 1
ATOM 1825 C C . SER A 1 237 ? 2.509 -9.491 0.447 1.00 98.62 237 SER A C 1
ATOM 1827 O O . SER A 1 237 ? 2.026 -9.362 -0.674 1.00 98.62 237 SER A O 1
ATOM 1829 N N . VAL A 1 238 ? 3.658 -8.927 0.811 1.00 98.75 238 VAL A N 1
ATOM 1830 C CA . VAL A 1 238 ? 4.582 -8.240 -0.102 1.00 98.75 238 VAL A CA 1
ATOM 1831 C C . VAL A 1 238 ? 5.837 -9.093 -0.214 1.00 98.75 238 VAL A C 1
ATOM 1833 O O . VAL A 1 238 ? 6.483 -9.348 0.798 1.00 98.75 238 VAL A O 1
ATOM 1836 N N . ILE A 1 239 ? 6.144 -9.620 -1.394 1.00 98.75 239 ILE A N 1
ATOM 1837 C CA . ILE A 1 239 ? 7.151 -10.675 -1.558 1.00 98.75 239 ILE A CA 1
ATOM 1838 C C . ILE A 1 239 ? 8.071 -10.319 -2.721 1.00 98.75 239 ILE A C 1
ATOM 1840 O O . ILE A 1 239 ? 7.591 -10.049 -3.813 1.00 98.75 239 ILE A O 1
ATOM 1844 N N . ASP A 1 240 ? 9.384 -10.365 -2.515 1.00 98.69 240 ASP A N 1
ATOM 1845 C CA . ASP A 1 240 ? 10.378 -10.133 -3.573 1.00 98.69 240 ASP A CA 1
ATOM 1846 C C . ASP A 1 240 ? 10.217 -8.774 -4.291 1.00 98.69 240 ASP A C 1
ATOM 1848 O O . ASP A 1 240 ? 10.522 -8.640 -5.474 1.00 98.69 240 ASP A O 1
ATOM 1852 N N . CYS A 1 241 ? 9.724 -7.747 -3.592 1.00 98.88 241 CYS A N 1
ATOM 1853 C CA . CYS A 1 241 ? 9.563 -6.410 -4.156 1.00 98.88 241 CYS A CA 1
ATOM 1854 C C . CYS A 1 241 ? 10.797 -5.547 -3.865 1.00 98.88 241 CYS A C 1
ATOM 1856 O O . CYS A 1 241 ? 11.185 -5.400 -2.706 1.00 98.88 241 CYS A O 1
ATOM 1858 N N . TYR A 1 242 ? 11.406 -4.932 -4.879 1.00 98.69 242 TYR A N 1
ATOM 1859 C CA . TYR A 1 242 ? 12.647 -4.172 -4.690 1.00 98.69 242 TYR A CA 1
ATOM 1860 C C . TYR A 1 242 ? 12.687 -2.879 -5.502 1.00 98.69 242 TYR A C 1
ATOM 1862 O O . TYR A 1 242 ? 12.647 -2.899 -6.732 1.00 98.69 242 TYR A O 1
ATOM 1870 N N . CYS A 1 243 ? 12.807 -1.748 -4.809 1.00 98.69 243 CYS A N 1
ATOM 1871 C CA . CYS A 1 243 ? 12.901 -0.436 -5.435 1.00 98.69 243 CYS A CA 1
ATOM 1872 C C . CYS A 1 243 ? 14.353 -0.037 -5.723 1.00 98.69 243 CYS A C 1
ATOM 1874 O O . CYS A 1 243 ? 15.165 0.022 -4.803 1.00 98.69 243 CYS A O 1
ATOM 1876 N N . SER A 1 244 ? 14.653 0.330 -6.968 1.00 98.25 244 SER A N 1
ATOM 1877 C CA . SER A 1 244 ? 15.916 0.973 -7.356 1.00 98.25 244 SER A CA 1
ATOM 1878 C C . SER A 1 244 ? 15.655 2.453 -7.648 1.00 98.25 244 SER A C 1
ATOM 1880 O O . SER A 1 244 ? 15.304 2.826 -8.771 1.00 98.25 244 SER A O 1
ATOM 1882 N N . GLY A 1 245 ? 15.750 3.285 -6.606 1.00 97.62 245 GLY A N 1
ATOM 1883 C CA . GLY A 1 245 ? 15.549 4.732 -6.688 1.00 97.62 245 GLY A CA 1
ATOM 1884 C C . GLY A 1 245 ? 16.702 5.466 -7.376 1.00 97.62 245 GLY A C 1
ATOM 1885 O O . GLY A 1 245 ? 17.699 4.871 -7.781 1.00 97.62 245 GLY A O 1
ATOM 1886 N N . THR A 1 246 ? 16.579 6.787 -7.479 1.00 97.25 246 THR A N 1
ATOM 1887 C CA . THR A 1 246 ? 17.619 7.655 -8.059 1.00 97.25 246 THR A CA 1
ATOM 1888 C C . THR A 1 246 ? 18.075 8.757 -7.109 1.00 97.25 246 THR A C 1
ATOM 1890 O O . THR A 1 246 ? 19.245 9.136 -7.139 1.00 97.25 246 THR A O 1
ATOM 1893 N N . GLU A 1 247 ? 17.184 9.253 -6.246 1.00 96.25 247 GLU A N 1
ATOM 1894 C CA . GLU A 1 247 ? 17.463 10.343 -5.316 1.00 96.25 247 GLU A CA 1
ATOM 1895 C C . GLU A 1 247 ? 16.800 10.071 -3.950 1.00 96.25 247 GLU A C 1
ATOM 1897 O O . GLU A 1 247 ? 15.600 10.318 -3.781 1.00 96.25 247 GLU A O 1
ATOM 1902 N N . PRO A 1 248 ? 17.555 9.574 -2.952 1.00 96.50 248 PRO A N 1
ATOM 1903 C CA . PRO A 1 248 ? 17.020 9.288 -1.626 1.00 96.50 248 PRO A CA 1
ATOM 1904 C C . PRO A 1 248 ? 16.666 10.575 -0.872 1.00 96.50 248 PRO A C 1
ATOM 1906 O O . PRO A 1 248 ? 17.484 11.487 -0.760 1.00 96.50 248 PRO A O 1
ATOM 1909 N N . GLY A 1 249 ? 15.473 10.635 -0.279 1.00 93.50 249 GLY A N 1
ATOM 1910 C CA . GLY A 1 249 ? 15.101 11.736 0.613 1.00 93.50 249 GLY A CA 1
ATOM 1911 C C . GLY A 1 249 ? 13.598 11.912 0.783 1.00 93.50 249 GLY A C 1
ATOM 1912 O O . GLY A 1 249 ? 12.815 11.278 0.095 1.00 93.50 249 GLY A O 1
ATOM 1913 N N . ALA A 1 250 ? 13.172 12.768 1.712 1.00 91.75 250 ALA A N 1
ATOM 1914 C CA . ALA A 1 250 ? 11.751 12.965 2.029 1.00 91.75 250 ALA A CA 1
ATOM 1915 C C . ALA A 1 250 ? 11.077 14.085 1.211 1.00 91.75 250 ALA A C 1
ATOM 1917 O O . ALA A 1 250 ? 9.870 14.306 1.348 1.00 91.75 250 ALA A O 1
ATOM 1918 N N . GLY A 1 251 ? 11.849 14.793 0.381 1.00 92.88 251 GLY A N 1
ATOM 1919 C CA . GLY A 1 251 ? 11.393 15.940 -0.391 1.00 92.88 251 GLY A CA 1
ATOM 1920 C C . GLY A 1 251 ? 10.308 15.609 -1.427 1.00 92.88 251 GLY A C 1
ATOM 1921 O O . GLY A 1 251 ? 10.073 14.445 -1.766 1.00 92.88 251 GLY A O 1
ATOM 1922 N N . PRO A 1 252 ? 9.645 16.642 -1.972 1.00 89.69 252 PRO A N 1
ATOM 1923 C CA . PRO A 1 252 ? 8.489 16.486 -2.856 1.00 89.69 252 PRO A CA 1
ATOM 1924 C C . PRO A 1 252 ? 8.798 15.758 -4.171 1.00 89.69 252 PRO A C 1
ATOM 1926 O O . PRO A 1 252 ? 7.893 15.175 -4.754 1.00 89.69 252 PRO A O 1
ATOM 1929 N N . THR A 1 253 ? 10.048 15.755 -4.638 1.00 90.38 253 THR A N 1
ATOM 1930 C CA . THR A 1 253 ? 10.474 15.099 -5.892 1.00 90.38 253 THR A CA 1
ATOM 1931 C C . THR A 1 253 ? 11.373 13.887 -5.672 1.00 90.38 253 THR A C 1
ATOM 1933 O O . THR A 1 253 ? 11.735 13.217 -6.633 1.00 90.38 253 THR A O 1
ATOM 1936 N N . GLN A 1 254 ? 11.721 13.594 -4.422 1.00 95.75 254 GLN A N 1
ATOM 1937 C CA . GLN A 1 254 ? 12.665 12.540 -4.065 1.00 95.75 254 GLN A CA 1
ATOM 1938 C C . GLN A 1 254 ? 11.958 11.184 -3.943 1.00 95.75 254 GLN A C 1
ATOM 1940 O O . GLN A 1 254 ? 10.721 11.105 -3.860 1.00 95.75 254 GLN A O 1
ATOM 1945 N N . ASN A 1 255 ? 12.748 10.113 -3.948 1.00 97.69 255 ASN A N 1
ATOM 1946 C CA . ASN A 1 255 ? 12.307 8.772 -3.596 1.00 97.69 255 ASN A CA 1
ATOM 1947 C C . ASN A 1 255 ? 12.231 8.699 -2.067 1.00 97.69 255 ASN A C 1
ATOM 1949 O O . ASN A 1 255 ? 13.244 8.462 -1.416 1.00 97.69 255 ASN A O 1
ATOM 1953 N N . ALA A 1 256 ? 11.062 8.933 -1.470 1.00 96.94 256 ALA A N 1
ATO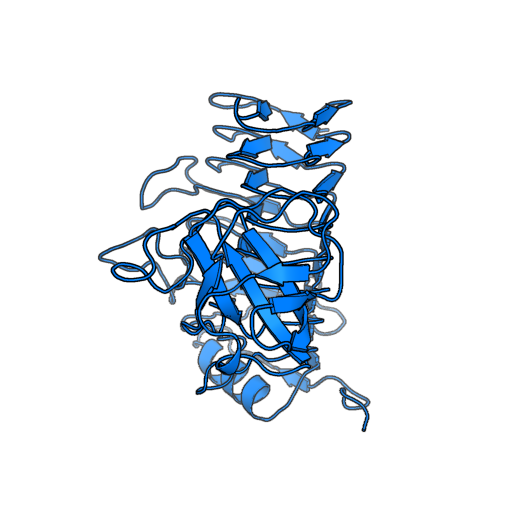M 1954 C CA . ALA A 1 256 ? 10.904 8.901 -0.010 1.00 96.94 256 ALA A CA 1
ATOM 1955 C C . ALA A 1 256 ? 10.907 7.490 0.556 1.00 96.94 256 ALA A C 1
ATOM 1957 O O . ALA A 1 256 ? 11.371 7.264 1.675 1.00 96.94 256 ALA A O 1
ATOM 1958 N N . TRP A 1 257 ? 10.431 6.546 -0.239 1.00 96.25 257 TRP A N 1
ATOM 1959 C CA . TRP A 1 257 ? 10.096 5.212 0.197 1.00 96.25 257 TRP A CA 1
ATOM 1960 C C . TRP A 1 257 ? 10.407 4.214 -0.920 1.00 96.25 257 TRP A C 1
ATOM 1962 O O . TRP A 1 257 ? 10.224 4.514 -2.096 1.00 96.25 257 TRP A O 1
ATOM 1972 N N . GLY A 1 258 ? 10.916 3.041 -0.562 1.00 97.81 258 GLY A N 1
ATOM 1973 C CA . GLY A 1 258 ? 11.064 1.919 -1.480 1.00 97.81 258 GLY A CA 1
ATOM 1974 C C . GLY A 1 258 ? 9.787 1.091 -1.485 1.00 97.81 258 GLY A C 1
ATOM 1975 O O . GLY A 1 258 ? 8.889 1.310 -2.299 1.00 97.81 258 GLY A O 1
ATOM 1976 N N . VAL A 1 259 ? 9.711 0.153 -0.542 1.00 98.56 259 VAL A N 1
ATOM 1977 C CA . VAL A 1 259 ? 8.550 -0.720 -0.322 1.00 98.56 259 VAL A CA 1
ATOM 1978 C C . VAL A 1 259 ? 8.038 -0.524 1.101 1.00 98.56 259 VAL A C 1
ATOM 1980 O O . VAL A 1 259 ? 8.802 -0.646 2.059 1.00 98.56 259 VAL A O 1
ATOM 1983 N N . VAL A 1 260 ? 6.753 -0.196 1.248 1.00 96.88 260 VAL A N 1
ATOM 1984 C CA . VAL A 1 260 ? 6.194 0.246 2.532 1.00 96.88 260 VAL A CA 1
ATOM 1985 C C . VAL A 1 260 ? 4.863 -0.424 2.842 1.00 96.88 260 VAL A C 1
ATOM 1987 O O . VAL A 1 260 ? 4.012 -0.618 1.970 1.00 96.88 260 VAL A O 1
ATOM 1990 N N . MET A 1 261 ? 4.704 -0.761 4.120 1.00 97.06 261 MET A N 1
ATOM 1991 C CA . MET A 1 261 ? 3.429 -1.103 4.737 1.00 97.06 261 MET A CA 1
ATOM 1992 C C . MET A 1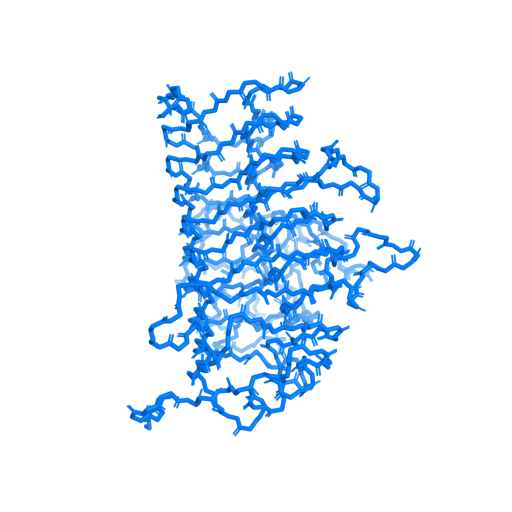 261 ? 3.035 0.015 5.702 1.00 97.06 261 MET A C 1
ATOM 1994 O O . MET A 1 261 ? 3.753 0.279 6.664 1.00 97.06 261 MET A O 1
ATOM 1998 N N . GLU A 1 262 ? 1.895 0.648 5.462 1.00 94.81 262 GLU A N 1
ATOM 1999 C CA . GLU A 1 262 ? 1.334 1.679 6.331 1.00 94.81 262 GLU A CA 1
ATOM 2000 C C . GLU A 1 262 ? -0.029 1.225 6.860 1.00 94.81 262 GLU A C 1
ATOM 2002 O O . GLU A 1 262 ? -0.884 0.772 6.101 1.00 94.81 262 GLU A O 1
ATOM 2007 N N . GLY A 1 263 ? -0.222 1.246 8.180 1.00 94.69 263 GLY A N 1
ATOM 2008 C CA . GLY A 1 263 ? -1.487 0.874 8.822 1.00 94.69 263 GLY A CA 1
ATOM 2009 C C . GLY A 1 263 ? -1.927 -0.561 8.565 1.00 94.69 263 GLY A C 1
ATOM 2010 O O . GLY A 1 263 ? -3.125 -0.838 8.508 1.00 94.69 263 GLY A O 1
ATOM 2011 N N . GLN A 1 264 ? -0.972 -1.468 8.358 1.00 96.50 264 GLN A N 1
ATOM 2012 C CA . GLN A 1 264 ? -1.257 -2.867 8.067 1.00 96.50 264 GLN A CA 1
ATOM 2013 C C . GLN A 1 264 ? -1.385 -3.689 9.350 1.00 96.50 264 GLN A C 1
ATOM 2015 O O . GLN A 1 264 ? -0.604 -3.525 10.284 1.00 96.50 264 GLN A O 1
ATOM 2020 N N . ASP A 1 265 ? -2.342 -4.615 9.366 1.00 96.25 265 ASP A N 1
ATOM 2021 C CA . ASP A 1 265 ? -2.563 -5.572 10.448 1.00 96.25 265 ASP A CA 1
ATOM 2022 C C . ASP A 1 265 ? -2.217 -7.002 9.995 1.00 96.25 265 ASP A C 1
ATOM 2024 O O . ASP A 1 265 ? -2.731 -7.487 8.984 1.00 96.25 265 ASP A O 1
ATOM 2028 N N . SER A 1 266 ? -1.375 -7.717 10.748 1.00 97.06 266 SER A N 1
ATOM 2029 C CA . SER A 1 266 ? -1.060 -9.137 10.499 1.00 97.06 266 SER A CA 1
ATOM 2030 C C . SER A 1 266 ? -0.554 -9.394 9.079 1.00 97.06 266 SER A C 1
ATOM 2032 O O . SER A 1 266 ? -0.813 -10.440 8.478 1.00 97.06 266 SER A O 1
ATOM 2034 N N . SER A 1 267 ? 0.108 -8.395 8.502 1.00 98.31 267 SER A N 1
ATOM 2035 C CA . SER A 1 267 ? 0.629 -8.449 7.145 1.00 98.31 267 SER A CA 1
ATOM 2036 C C . SER A 1 267 ? 2.109 -8.779 7.176 1.00 98.31 267 SER A C 1
ATOM 2038 O O . SER A 1 267 ? 2.798 -8.619 8.187 1.00 98.31 267 SER A O 1
ATOM 2040 N N . ARG A 1 268 ? 2.607 -9.287 6.055 1.00 98.31 268 ARG A N 1
ATOM 2041 C CA . ARG A 1 268 ? 3.998 -9.704 5.947 1.00 98.31 268 ARG A CA 1
ATOM 2042 C C . ARG A 1 268 ? 4.673 -9.117 4.728 1.00 98.31 268 ARG A C 1
ATOM 2044 O O . ARG A 1 268 ? 4.107 -9.090 3.637 1.00 98.31 268 ARG A O 1
ATOM 2051 N N . MET A 1 269 ? 5.926 -8.749 4.925 1.00 98.56 269 MET A N 1
ATOM 2052 C CA . MET A 1 269 ? 6.853 -8.386 3.873 1.00 98.56 269 MET A CA 1
ATOM 2053 C C . MET A 1 269 ? 8.003 -9.400 3.870 1.00 98.56 269 MET A C 1
ATOM 2055 O O . MET A 1 269 ? 8.530 -9.747 4.920 1.00 98.56 269 MET A O 1
ATOM 2059 N N . VAL A 1 270 ? 8.384 -9.937 2.719 1.00 98.62 270 VAL A N 1
ATOM 2060 C CA . VAL A 1 270 ? 9.435 -10.956 2.614 1.00 98.62 270 VAL A CA 1
ATOM 2061 C C . VAL A 1 270 ? 10.383 -10.571 1.497 1.00 98.62 270 VAL A C 1
ATOM 2063 O O . VAL A 1 270 ? 9.932 -10.254 0.398 1.00 98.62 270 VAL A O 1
ATOM 2066 N N . ASN A 1 271 ? 11.688 -10.593 1.778 1.00 98.31 271 ASN A N 1
ATOM 2067 C CA . ASN A 1 271 ? 12.734 -10.346 0.784 1.00 98.31 271 ASN A CA 1
ATOM 2068 C C . ASN A 1 271 ? 12.503 -9.058 -0.032 1.00 98.31 271 ASN A C 1
ATOM 2070 O O . ASN A 1 271 ? 12.716 -9.022 -1.241 1.00 98.31 271 ASN A O 1
ATOM 2074 N N . SER A 1 272 ? 11.998 -8.011 0.625 1.00 98.75 272 SER A N 1
ATOM 2075 C CA . SER A 1 272 ? 11.598 -6.765 -0.031 1.00 98.75 272 SER A CA 1
ATOM 2076 C C . SER A 1 272 ? 12.282 -5.546 0.585 1.00 98.75 272 SER A C 1
ATOM 2078 O O . SER A 1 272 ? 12.752 -5.600 1.724 1.00 98.75 272 SER A O 1
ATOM 2080 N N . GLY A 1 273 ? 12.356 -4.456 -0.173 1.00 98.38 273 GLY A N 1
ATOM 2081 C CA . GLY A 1 273 ? 12.929 -3.185 0.264 1.00 98.38 273 GLY A CA 1
ATOM 2082 C C . GLY A 1 273 ? 13.406 -2.347 -0.918 1.00 98.38 273 GLY A C 1
ATOM 2083 O O . GLY A 1 273 ? 12.691 -2.213 -1.912 1.00 98.38 273 GLY A O 1
ATOM 2084 N N . GLY A 1 274 ? 14.604 -1.776 -0.835 1.00 98.12 274 GLY A N 1
ATOM 2085 C CA . GLY A 1 274 ? 15.129 -0.967 -1.929 1.00 98.12 274 GLY A CA 1
ATOM 2086 C C . GLY A 1 274 ? 16.455 -0.280 -1.653 1.00 98.12 274 GLY A C 1
ATOM 2087 O O . GLY A 1 274 ? 17.016 -0.350 -0.557 1.00 98.12 274 GLY A O 1
ATOM 2088 N N . GLU A 1 275 ? 16.950 0.411 -2.669 1.00 98.38 275 GLU A N 1
ATOM 2089 C CA . GLU A 1 275 ? 18.113 1.281 -2.588 1.00 98.38 275 GLU A CA 1
ATOM 2090 C C . GLU A 1 275 ? 17.840 2.667 -3.157 1.00 98.38 275 GLU A C 1
ATOM 2092 O O . GLU A 1 275 ? 16.922 2.857 -3.959 1.00 98.38 275 GLU A O 1
ATOM 2097 N N . LEU A 1 276 ? 18.656 3.637 -2.730 1.00 98.00 276 LEU A N 1
ATOM 2098 C CA . LEU A 1 276 ? 18.559 5.034 -3.161 1.00 98.00 276 LEU A CA 1
ATOM 2099 C C . LEU A 1 276 ? 17.173 5.644 -2.883 1.00 98.00 276 LEU A C 1
ATOM 2101 O O . LEU A 1 276 ? 16.669 6.467 -3.643 1.00 98.00 276 LEU A O 1
ATOM 2105 N N . CYS A 1 277 ? 16.571 5.245 -1.763 1.00 98.12 277 CYS A N 1
ATOM 2106 C CA . CYS A 1 277 ? 15.319 5.764 -1.224 1.00 98.12 277 CYS A CA 1
ATOM 2107 C C . CYS A 1 277 ? 15.557 6.476 0.121 1.00 98.12 277 CYS A C 1
ATOM 2109 O O . CYS A 1 277 ? 16.569 6.284 0.792 1.00 98.12 277 CYS A O 1
ATOM 2111 N N . GLY A 1 278 ? 14.607 7.296 0.562 1.00 98.12 278 GLY A N 1
ATOM 2112 C CA . GLY A 1 278 ? 14.581 7.845 1.912 1.00 98.12 278 GLY A CA 1
ATOM 2113 C C . GLY A 1 278 ? 14.530 6.697 2.915 1.00 98.12 278 GLY A C 1
ATOM 2114 O O . GLY A 1 278 ? 15.447 6.545 3.711 1.00 98.12 278 GLY A O 1
ATOM 2115 N N . ASN A 1 279 ? 13.532 5.824 2.794 1.00 98.00 279 ASN A N 1
ATOM 2116 C CA . ASN A 1 279 ? 13.468 4.562 3.522 1.00 98.00 279 ASN A CA 1
ATOM 2117 C C . ASN A 1 279 ? 13.433 3.399 2.532 1.00 98.00 279 ASN A C 1
ATOM 2119 O O . ASN A 1 279 ? 12.536 3.357 1.692 1.00 98.00 279 ASN A O 1
ATOM 2123 N N . GLY A 1 280 ? 14.383 2.465 2.615 1.00 98.06 280 GLY A N 1
ATOM 2124 C CA . GLY A 1 280 ? 14.425 1.306 1.712 1.00 98.06 280 GLY A CA 1
ATOM 2125 C C . GLY A 1 280 ? 13.241 0.365 1.936 1.00 98.06 280 GLY A C 1
ATOM 2126 O O . GLY A 1 280 ? 12.535 -0.000 0.997 1.00 98.06 280 GLY A O 1
ATOM 2127 N N . SER A 1 281 ? 12.987 0.041 3.202 1.00 98.19 281 SER A N 1
ATOM 2128 C CA . SER A 1 281 ? 11.765 -0.609 3.673 1.00 98.19 281 SER A CA 1
ATOM 2129 C C . SER A 1 281 ? 11.236 0.118 4.904 1.00 98.19 281 SER A C 1
ATOM 2131 O O . SER A 1 281 ? 12.010 0.462 5.800 1.00 98.19 281 SER A O 1
ATOM 2133 N N . ALA A 1 282 ? 9.922 0.323 4.979 1.00 97.25 282 ALA A N 1
ATOM 2134 C CA . ALA A 1 282 ? 9.299 0.937 6.148 1.00 97.25 282 ALA A CA 1
ATOM 2135 C C . ALA A 1 282 ? 8.006 0.229 6.570 1.00 97.25 282 ALA A C 1
ATOM 2137 O O . ALA A 1 282 ? 7.250 -0.284 5.743 1.00 97.25 282 ALA A O 1
ATOM 2138 N N . MET A 1 283 ? 7.770 0.228 7.882 1.00 97.62 283 MET A N 1
ATOM 2139 C CA . MET A 1 283 ? 6.474 -0.051 8.493 1.00 97.62 283 MET A CA 1
ATOM 2140 C C . MET A 1 283 ? 6.036 1.177 9.268 1.00 97.62 283 MET A C 1
ATOM 2142 O O . MET A 1 283 ? 6.807 1.655 10.094 1.00 97.62 283 MET A O 1
ATOM 2146 N N . ASN A 1 284 ? 4.831 1.670 9.023 1.00 95.75 284 ASN A N 1
ATOM 2147 C CA . ASN A 1 284 ? 4.299 2.854 9.689 1.00 95.75 284 ASN A CA 1
ATOM 2148 C C . ASN A 1 284 ? 2.944 2.523 10.321 1.00 95.75 284 ASN A C 1
ATOM 2150 O O . ASN A 1 284 ? 2.117 1.907 9.645 1.00 95.75 284 ASN A O 1
ATOM 2154 N N . TYR A 1 285 ? 2.748 2.837 11.611 1.00 95.00 285 TYR A N 1
ATOM 2155 C CA . TYR A 1 285 ? 1.529 2.536 12.392 1.00 95.00 285 TYR A CA 1
ATOM 2156 C C . TYR A 1 285 ? 0.939 1.130 12.152 1.00 95.00 285 TYR A C 1
ATOM 2158 O O . TYR A 1 285 ? -0.276 0.927 12.134 1.00 95.00 285 TYR A O 1
ATOM 2166 N N . CYS A 1 286 ? 1.808 0.137 11.950 1.00 97.19 286 CYS A N 1
ATOM 2167 C CA . CYS A 1 286 ? 1.417 -1.245 11.692 1.00 97.19 286 CYS A CA 1
ATOM 2168 C C . CYS A 1 286 ? 1.131 -2.000 12.993 1.00 97.19 286 CYS A C 1
ATOM 2170 O O . CYS A 1 286 ? 1.669 -1.676 14.050 1.00 97.19 286 CYS A O 1
ATOM 2172 N N . ILE A 1 287 ? 0.321 -3.051 12.909 1.00 97.25 287 ILE A N 1
ATOM 2173 C CA . ILE A 1 287 ? -0.028 -3.926 14.029 1.00 97.25 287 ILE A CA 1
ATOM 2174 C C . ILE A 1 287 ? 0.300 -5.367 13.640 1.00 97.25 287 ILE A C 1
ATOM 2176 O O . ILE A 1 287 ? -0.079 -5.822 12.560 1.00 97.25 287 ILE A O 1
ATOM 2180 N N . ASP A 1 288 ? 1.006 -6.096 14.505 1.00 97.06 288 ASP A N 1
ATOM 2181 C CA . ASP A 1 288 ? 1.312 -7.525 14.323 1.00 97.06 288 ASP A CA 1
ATOM 2182 C C . ASP A 1 288 ? 1.913 -7.866 12.940 1.00 97.06 288 ASP A C 1
ATOM 2184 O O . ASP A 1 288 ? 1.692 -8.952 12.401 1.00 97.06 288 ASP A O 1
ATOM 2188 N N . SER A 1 289 ? 2.645 -6.930 12.328 1.00 97.94 289 SER A N 1
ATOM 2189 C CA . SER A 1 289 ? 3.147 -7.063 10.959 1.00 97.94 289 SER A CA 1
ATOM 2190 C C . SER A 1 289 ? 4.654 -7.277 10.932 1.00 97.94 289 SER A C 1
ATOM 2192 O O . SER A 1 289 ? 5.410 -6.649 11.667 1.00 97.94 289 SER A O 1
ATOM 2194 N N . VAL A 1 290 ? 5.115 -8.179 10.068 1.00 98.44 290 VAL A N 1
ATOM 2195 C CA . VAL A 1 290 ? 6.508 -8.644 10.090 1.00 98.44 290 VAL A CA 1
ATOM 2196 C C . VAL A 1 290 ? 7.168 -8.556 8.724 1.00 98.44 290 VAL A C 1
ATOM 2198 O O . VAL A 1 290 ? 6.596 -8.948 7.710 1.00 98.44 290 VAL A O 1
ATOM 2201 N N . ALA A 1 291 ? 8.404 -8.070 8.700 1.00 98.50 291 ALA A N 1
ATOM 2202 C CA . ALA A 1 291 ? 9.280 -8.130 7.546 1.00 98.50 291 ALA A CA 1
ATOM 2203 C C . ALA A 1 291 ? 10.360 -9.179 7.791 1.00 98.50 291 ALA A C 1
ATOM 2205 O O . ALA A 1 291 ? 11.046 -9.144 8.810 1.00 98.50 291 ALA A O 1
ATOM 2206 N N . VAL A 1 292 ? 10.537 -10.109 6.862 1.00 98.25 292 VAL A N 1
ATOM 2207 C CA . VAL A 1 292 ? 11.564 -11.150 6.944 1.00 98.25 292 VAL A CA 1
ATOM 2208 C C . VAL A 1 292 ? 12.529 -10.993 5.784 1.00 98.25 292 VAL A C 1
ATOM 2210 O O . VAL A 1 292 ? 12.101 -10.851 4.641 1.00 98.25 292 VAL A O 1
ATOM 2213 N N . ASP A 1 293 ? 13.830 -11.034 6.073 1.00 97.88 293 ASP A N 1
ATOM 2214 C CA . ASP A 1 293 ? 14.881 -10.900 5.061 1.00 97.88 293 ASP A CA 1
ATOM 2215 C C . ASP A 1 293 ? 14.753 -9.598 4.242 1.00 97.88 293 ASP A C 1
ATOM 2217 O O . ASP A 1 293 ? 15.077 -9.580 3.060 1.00 97.88 293 ASP A O 1
ATOM 2221 N N . ALA A 1 294 ? 14.258 -8.505 4.842 1.00 97.81 294 ALA A N 1
ATOM 2222 C CA . ALA A 1 294 ? 14.153 -7.215 4.154 1.00 97.81 294 ALA A CA 1
ATOM 2223 C C . ALA A 1 294 ? 15.516 -6.786 3.596 1.00 97.81 294 ALA A C 1
ATOM 2225 O O . ALA A 1 294 ? 16.520 -6.900 4.297 1.00 97.81 294 ALA A O 1
ATOM 2226 N N . ARG A 1 295 ? 15.556 -6.294 2.356 1.00 97.75 295 ARG A N 1
ATOM 2227 C CA . ARG A 1 295 ? 16.802 -5.951 1.655 1.00 97.75 295 ARG A CA 1
ATOM 2228 C C . ARG A 1 295 ? 16.855 -4.464 1.393 1.00 97.75 295 ARG A C 1
ATOM 2230 O O . ARG A 1 295 ? 16.049 -3.955 0.620 1.00 97.75 295 ARG A O 1
ATOM 2237 N N . ALA A 1 296 ? 17.807 -3.769 2.000 1.00 97.81 296 ALA A N 1
ATOM 2238 C CA . ALA A 1 296 ? 17.912 -2.333 1.803 1.00 97.81 296 ALA A CA 1
ATOM 2239 C C . ALA A 1 296 ? 19.339 -1.812 1.933 1.00 97.81 296 ALA A C 1
ATOM 2241 O O . ALA A 1 296 ? 20.047 -2.155 2.874 1.00 97.81 296 ALA A O 1
ATOM 2242 N N . ARG A 1 297 ? 19.764 -0.949 1.010 1.00 97.94 297 ARG A N 1
ATOM 2243 C CA . ARG A 1 297 ? 21.086 -0.318 1.079 1.00 97.94 297 ARG A CA 1
ATOM 2244 C C . ARG A 1 297 ? 21.103 1.075 0.476 1.00 97.94 297 ARG A C 1
ATOM 2246 O O . ARG A 1 297 ? 20.297 1.365 -0.397 1.00 97.94 297 ARG A O 1
ATOM 2253 N N . ARG A 1 298 ? 22.063 1.921 0.861 1.00 97.56 298 ARG A N 1
ATOM 2254 C CA . ARG A 1 298 ? 22.227 3.271 0.274 1.00 97.56 298 ARG A CA 1
ATOM 2255 C C . ARG A 1 298 ? 20.968 4.136 0.382 1.00 97.56 298 ARG A C 1
ATOM 2257 O O . ARG A 1 298 ? 20.689 4.942 -0.501 1.00 97.56 298 ARG A O 1
ATOM 2264 N N . ASN A 1 299 ? 20.207 3.951 1.455 1.00 98.50 299 ASN A N 1
ATOM 2265 C CA . ASN A 1 299 ? 19.032 4.756 1.774 1.00 98.50 299 ASN A CA 1
ATOM 2266 C C . ASN A 1 299 ? 19.352 5.741 2.899 1.00 98.50 299 ASN A C 1
ATOM 2268 O O . ASN A 1 299 ? 20.328 5.532 3.620 1.00 98.50 299 ASN A O 1
ATOM 2272 N N . ASN A 1 300 ? 18.520 6.764 3.125 1.00 98.38 300 ASN A N 1
ATOM 2273 C CA . ASN A 1 300 ? 18.649 7.553 4.360 1.00 98.38 300 ASN A CA 1
ATOM 2274 C C . ASN A 1 300 ? 18.454 6.657 5.584 1.00 98.38 300 ASN A C 1
ATOM 2276 O O . ASN A 1 300 ? 19.299 6.662 6.476 1.00 98.38 300 ASN A O 1
ATOM 2280 N N . VAL A 1 301 ? 17.404 5.839 5.573 1.00 98.50 301 VAL A N 1
ATOM 2281 C CA . VAL A 1 301 ? 17.207 4.730 6.501 1.00 98.50 301 VAL A CA 1
ATOM 2282 C C . VAL A 1 301 ? 17.031 3.436 5.715 1.00 98.50 301 VAL A C 1
ATOM 2284 O O . VAL A 1 301 ? 16.175 3.360 4.836 1.00 98.50 301 VAL A O 1
ATOM 2287 N N . ASN A 1 302 ? 17.831 2.401 5.979 1.00 98.50 302 ASN A N 1
ATOM 2288 C CA . ASN A 1 302 ? 17.664 1.146 5.238 1.00 98.50 302 ASN A CA 1
ATOM 2289 C C . ASN A 1 302 ? 16.354 0.450 5.624 1.00 98.50 302 ASN A C 1
ATOM 2291 O O . ASN A 1 302 ? 15.526 0.184 4.752 1.00 98.50 302 ASN A O 1
ATOM 2295 N N . VAL A 1 303 ? 16.135 0.214 6.917 1.00 98.31 303 VAL A N 1
ATOM 2296 C CA . VAL A 1 303 ? 14.867 -0.325 7.428 1.00 98.31 303 VAL A CA 1
ATOM 2297 C C . VAL A 1 303 ? 14.374 0.471 8.627 1.00 98.31 303 VAL A C 1
ATOM 2299 O O . VAL A 1 303 ? 15.164 0.836 9.499 1.00 98.31 303 VAL A O 1
ATOM 2302 N N . GLY A 1 304 ? 13.068 0.716 8.710 1.00 97.81 304 GLY A N 1
ATOM 2303 C CA . GLY A 1 304 ? 12.513 1.395 9.876 1.00 97.81 304 GLY A CA 1
ATOM 2304 C C . GLY A 1 304 ? 11.090 0.999 10.245 1.00 97.81 304 GLY A C 1
ATOM 2305 O O . GLY A 1 304 ? 10.299 0.585 9.390 1.00 97.81 304 GLY A O 1
ATOM 2306 N N . VAL A 1 305 ? 10.800 1.115 11.542 1.00 98.25 305 VAL A N 1
ATOM 2307 C CA . VAL A 1 305 ? 9.468 0.986 12.142 1.00 98.25 305 VAL A CA 1
ATOM 2308 C C . VAL A 1 305 ? 9.084 2.342 12.734 1.00 98.25 305 VAL A C 1
ATOM 2310 O O . VAL A 1 305 ? 9.767 2.859 13.619 1.00 98.25 305 VAL A O 1
ATOM 2313 N N . TYR A 1 306 ? 7.994 2.921 12.251 1.00 96.31 306 TYR A N 1
ATOM 2314 C CA . TYR A 1 306 ? 7.605 4.306 12.494 1.00 96.31 306 TYR A CA 1
ATOM 2315 C C . TYR A 1 306 ? 6.239 4.403 13.174 1.00 96.31 306 TYR A C 1
ATOM 2317 O O . TYR A 1 306 ? 5.398 3.507 13.046 1.00 96.31 306 TYR A O 1
ATOM 2325 N N . THR A 1 307 ? 6.071 5.516 13.889 1.00 93.19 307 THR A N 1
ATOM 2326 C CA . THR A 1 307 ? 4.819 6.094 14.394 1.00 93.19 307 THR A CA 1
ATOM 2327 C C . THR A 1 307 ? 3.791 5.087 14.883 1.00 93.19 307 THR A C 1
ATOM 2329 O O . THR A 1 307 ? 2.943 4.626 14.133 1.00 93.19 307 THR A O 1
ATOM 2332 N N . GLN A 1 308 ? 3.821 4.813 16.186 1.00 94.06 308 GLN A N 1
ATOM 2333 C CA . GLN A 1 308 ? 2.786 4.074 16.918 1.00 94.06 308 GLN A CA 1
ATOM 2334 C C . GLN A 1 308 ? 2.500 2.680 16.338 1.00 94.06 308 GLN A C 1
ATOM 2336 O O . GLN A 1 308 ? 1.371 2.187 16.399 1.00 94.06 308 GLN A O 1
ATOM 2341 N N . SER A 1 309 ? 3.529 2.035 15.785 1.00 96.88 309 SER A N 1
ATOM 2342 C CA . SER A 1 309 ? 3.460 0.625 15.419 1.00 96.88 309 SER A CA 1
ATOM 2343 C C . SER A 1 309 ? 3.453 -0.252 16.673 1.00 96.88 309 SER A C 1
ATOM 2345 O O . SER A 1 309 ? 4.019 0.100 17.711 1.00 96.88 309 SER A O 1
ATOM 2347 N N . ILE A 1 310 ? 2.808 -1.412 16.583 1.00 96.88 310 ILE A N 1
ATOM 2348 C CA . ILE A 1 310 ? 2.620 -2.343 17.694 1.00 96.88 310 ILE A CA 1
ATOM 2349 C C . ILE A 1 310 ? 3.010 -3.746 17.240 1.00 96.88 310 ILE A C 1
ATOM 2351 O O . ILE A 1 310 ? 2.505 -4.225 16.221 1.00 96.88 310 ILE A O 1
ATOM 2355 N N . ARG A 1 311 ? 3.887 -4.418 17.997 1.00 97.44 311 ARG A N 1
ATOM 2356 C CA . ARG A 1 311 ? 4.308 -5.813 17.749 1.00 97.44 311 ARG A CA 1
ATOM 2357 C C . ARG A 1 311 ? 4.731 -6.057 16.298 1.00 97.44 311 ARG A C 1
ATOM 2359 O O . ARG A 1 311 ? 4.468 -7.112 15.723 1.00 97.44 311 ARG A O 1
ATOM 2366 N N . SER A 1 312 ? 5.347 -5.046 15.693 1.00 98.25 312 SER A N 1
ATOM 2367 C CA . SER A 1 312 ? 5.715 -5.041 14.284 1.00 98.25 312 SER A CA 1
ATOM 2368 C C . SER A 1 312 ? 7.214 -4.851 14.130 1.00 98.25 312 SER A C 1
ATOM 2370 O O . SER A 1 312 ? 7.862 -4.220 14.965 1.00 98.25 312 SER A O 1
ATOM 2372 N N . GLY A 1 313 ? 7.802 -5.420 13.084 1.00 98.25 313 GLY A N 1
ATOM 2373 C CA . GLY A 1 313 ? 9.253 -5.395 13.011 1.00 98.25 313 GLY A CA 1
ATOM 2374 C C . GLY A 1 313 ? 9.903 -6.247 11.944 1.00 98.25 313 GLY A C 1
ATOM 2375 O O . GLY A 1 313 ? 9.255 -6.836 11.081 1.00 98.25 313 GLY A O 1
ATOM 2376 N N . TYR A 1 314 ? 11.227 -6.308 12.032 1.00 98.69 314 TYR A N 1
ATOM 2377 C CA . TYR A 1 314 ? 12.107 -6.936 11.059 1.00 98.69 314 TYR A CA 1
ATOM 2378 C C . TYR A 1 314 ? 12.841 -8.134 11.660 1.00 98.69 314 TYR A C 1
ATOM 2380 O O . TYR A 1 314 ? 13.456 -8.047 12.723 1.00 98.69 314 TYR A O 1
ATOM 2388 N N . ILE A 1 315 ? 12.845 -9.245 10.928 1.00 98.38 315 ILE A N 1
ATOM 2389 C CA . ILE A 1 315 ? 13.606 -10.457 11.230 1.00 98.38 315 ILE A CA 1
ATOM 2390 C C . ILE A 1 315 ? 14.632 -10.666 10.123 1.00 98.38 315 ILE A C 1
ATOM 2392 O O . ILE A 1 315 ? 14.277 -10.826 8.955 1.00 98.38 315 ILE A O 1
ATOM 2396 N N . ARG A 1 316 ? 15.909 -10.733 10.503 1.00 97.75 316 ARG A N 1
ATOM 2397 C CA . ARG A 1 316 ? 17.044 -10.919 9.589 1.00 97.75 316 ARG A CA 1
ATOM 2398 C C . ARG A 1 316 ? 17.103 -9.890 8.450 1.00 97.75 316 ARG A C 1
ATOM 2400 O O . ARG A 1 316 ? 17.300 -10.291 7.306 1.00 97.75 316 ARG A O 1
ATOM 2407 N N . PRO A 1 317 ? 16.933 -8.578 8.712 1.00 98.19 317 PRO A N 1
ATOM 2408 C CA . PRO A 1 317 ? 17.124 -7.593 7.656 1.00 98.19 317 PRO A CA 1
ATOM 2409 C C . PRO A 1 317 ? 18.566 -7.669 7.133 1.00 98.19 317 PRO A C 1
ATOM 2411 O O . PRO A 1 317 ? 19.508 -7.819 7.911 1.00 98.19 317 PRO A O 1
ATOM 2414 N N . ARG A 1 318 ? 18.712 -7.587 5.814 1.00 97.94 318 ARG A N 1
ATOM 2415 C CA . ARG A 1 318 ? 19.966 -7.582 5.061 1.00 97.94 318 ARG A CA 1
ATOM 2416 C C . ARG A 1 318 ? 20.222 -6.155 4.607 1.00 97.94 318 ARG A C 1
ATOM 2418 O O . ARG A 1 318 ? 19.607 -5.698 3.638 1.00 97.94 318 ARG A O 1
ATOM 2425 N N . THR A 1 319 ? 21.065 -5.431 5.336 1.00 97.31 319 THR A N 1
ATOM 2426 C CA . THR A 1 319 ? 21.258 -3.996 5.101 1.00 97.31 319 THR A CA 1
ATOM 2427 C C . THR A 1 319 ? 22.718 -3.581 5.039 1.00 97.31 319 THR A C 1
ATOM 2429 O O . THR A 1 319 ? 23.584 -4.218 5.632 1.00 97.31 319 THR A O 1
ATOM 2432 N N . GLU A 1 320 ? 23.008 -2.524 4.277 1.00 96.81 320 GLU A N 1
ATOM 2433 C CA . GLU A 1 320 ? 24.373 -2.014 4.103 1.00 96.81 320 GLU A CA 1
ATOM 2434 C C . GLU A 1 320 ? 24.383 -0.532 3.707 1.00 96.81 320 GLU A C 1
ATOM 2436 O O . GLU A 1 320 ? 23.415 -0.011 3.152 1.00 96.81 320 GLU A O 1
ATOM 2441 N N . LEU A 1 321 ? 25.511 0.148 3.925 1.00 96.56 321 LEU A N 1
ATOM 2442 C CA . LEU A 1 321 ? 25.787 1.492 3.396 1.00 96.56 321 LEU A CA 1
ATOM 2443 C C . LEU A 1 321 ? 24.659 2.523 3.637 1.00 96.56 321 LEU A C 1
ATOM 2445 O O . LEU A 1 321 ? 24.233 3.164 2.674 1.00 96.56 321 LEU A O 1
ATOM 2449 N N . PRO A 1 322 ? 24.124 2.691 4.860 1.00 97.38 322 PRO A N 1
ATOM 2450 C CA . PRO A 1 322 ? 23.135 3.737 5.106 1.00 97.38 322 PRO A CA 1
ATOM 2451 C C . PRO A 1 322 ? 23.734 5.132 4.892 1.00 97.38 322 PRO A C 1
ATOM 2453 O O . PRO A 1 322 ? 24.906 5.367 5.185 1.00 97.38 322 PRO A O 1
ATOM 2456 N N . LEU A 1 323 ? 22.914 6.073 4.428 1.00 97.88 323 LEU A N 1
ATOM 2457 C CA . LEU A 1 323 ? 23.280 7.486 4.313 1.00 97.88 323 LEU A CA 1
ATOM 2458 C C . LEU A 1 323 ? 23.084 8.235 5.635 1.00 97.88 323 LEU A C 1
ATOM 2460 O O . LEU A 1 323 ? 23.805 9.196 5.891 1.00 97.88 323 LEU A O 1
ATOM 2464 N N . ILE A 1 324 ? 22.130 7.803 6.474 1.00 97.81 324 ILE A N 1
ATOM 2465 C CA . ILE A 1 324 ? 21.903 8.376 7.811 1.00 97.81 324 ILE A CA 1
ATOM 2466 C C . ILE A 1 324 ? 21.867 7.277 8.879 1.00 97.81 324 ILE A C 1
ATOM 2468 O O . ILE A 1 324 ? 22.725 7.254 9.758 1.00 97.81 324 ILE A O 1
ATOM 2472 N N . LEU A 1 325 ? 20.900 6.358 8.814 1.00 97.75 325 LEU A N 1
ATOM 2473 C CA . LEU A 1 325 ? 20.715 5.279 9.788 1.00 97.75 325 LEU A CA 1
ATOM 2474 C C . LEU A 1 325 ? 20.548 3.938 9.083 1.00 97.75 325 LEU A C 1
ATOM 2476 O O . LEU A 1 325 ? 19.880 3.826 8.064 1.00 97.75 325 LEU A O 1
ATOM 2480 N N . ASP A 1 326 ? 21.134 2.883 9.633 1.00 97.44 326 ASP A N 1
ATOM 2481 C CA . ASP A 1 326 ? 20.902 1.541 9.090 1.00 97.44 326 ASP A CA 1
ATOM 2482 C C . ASP A 1 326 ? 19.512 1.024 9.477 1.00 97.44 326 ASP A C 1
ATOM 2484 O O . ASP A 1 326 ? 18.755 0.500 8.666 1.00 97.44 326 ASP A O 1
ATOM 2488 N N . THR A 1 327 ? 19.152 1.234 10.736 1.00 97.75 327 THR A N 1
ATOM 2489 C CA . THR A 1 327 ? 17.895 0.783 11.321 1.00 97.75 327 THR A CA 1
ATOM 2490 C C . THR A 1 327 ? 17.308 1.907 12.159 1.00 97.75 327 THR A C 1
ATOM 2492 O O . THR A 1 327 ? 18.062 2.595 12.854 1.00 97.75 327 THR A O 1
ATOM 2495 N N . TYR A 1 328 ? 15.989 2.068 12.149 1.00 97.94 328 TYR A N 1
ATOM 2496 C CA . TYR A 1 328 ? 15.306 3.035 13.006 1.00 97.94 328 TYR A CA 1
ATOM 2497 C C . TYR A 1 328 ? 14.025 2.463 13.613 1.00 97.94 328 TYR A C 1
ATOM 2499 O O . TYR A 1 328 ? 13.255 1.781 12.941 1.00 97.94 328 TYR A O 1
ATOM 2507 N N . GLU A 1 329 ? 13.788 2.784 14.879 1.00 97.88 329 GLU A N 1
ATOM 2508 C CA . GLU A 1 329 ? 12.535 2.512 15.572 1.00 97.88 329 GLU A CA 1
ATOM 2509 C C . GLU A 1 329 ? 12.093 3.787 16.296 1.00 97.88 329 GLU A C 1
ATOM 2511 O O . GLU A 1 329 ? 12.842 4.344 17.104 1.00 97.88 329 GLU A O 1
ATOM 2516 N N . SER A 1 330 ? 10.892 4.263 15.972 1.00 97.38 330 SER A N 1
ATOM 2517 C CA . SER A 1 330 ? 10.253 5.400 16.639 1.00 97.38 330 SER A CA 1
ATOM 2518 C C . SER A 1 330 ? 10.016 5.124 18.139 1.00 97.38 330 SER A C 1
ATOM 2520 O O . SER A 1 330 ? 9.543 4.037 18.474 1.00 97.38 330 SER A O 1
ATOM 2522 N N . PRO A 1 331 ? 10.258 6.091 19.051 1.00 96.75 331 PRO A N 1
ATOM 2523 C CA . PRO A 1 331 ? 10.072 5.909 20.500 1.00 96.75 331 PRO A CA 1
ATOM 2524 C C . PRO A 1 331 ? 8.651 5.544 20.950 1.00 96.75 331 PRO A C 1
ATOM 2526 O O . PRO A 1 331 ? 8.468 4.946 22.005 1.00 96.75 331 PRO A O 1
ATOM 2529 N N . GLU A 1 332 ? 7.642 5.949 20.186 1.00 94.50 332 GLU A N 1
ATOM 2530 C CA . GLU A 1 332 ? 6.223 5.719 20.460 1.00 94.50 332 GLU A CA 1
ATOM 2531 C C . GLU A 1 332 ? 5.730 4.315 20.070 1.00 94.50 332 GLU A C 1
ATOM 2533 O O . GLU A 1 332 ? 4.559 3.993 20.282 1.00 94.50 332 GLU A O 1
ATOM 2538 N N . ASN A 1 333 ? 6.594 3.492 19.474 1.00 97.31 333 ASN A N 1
ATOM 2539 C CA . ASN A 1 333 ? 6.270 2.117 19.124 1.00 97.31 333 ASN A CA 1
ATOM 2540 C C . ASN A 1 333 ? 6.185 1.227 20.372 1.00 97.31 333 ASN A C 1
ATOM 2542 O O . ASN A 1 333 ? 6.856 1.457 21.378 1.00 97.31 333 ASN A O 1
ATOM 2546 N N . VAL A 1 334 ? 5.372 0.174 20.296 1.00 96.75 334 VAL A N 1
ATOM 2547 C CA . VAL A 1 334 ? 5.160 -0.770 21.403 1.00 96.75 334 VAL A CA 1
ATOM 2548 C C . VAL A 1 334 ? 5.520 -2.176 20.951 1.00 96.75 334 VAL A C 1
ATOM 2550 O O . VAL A 1 334 ? 4.998 -2.657 19.946 1.00 96.75 334 VAL A O 1
ATOM 2553 N N . ASP A 1 335 ? 6.402 -2.847 21.694 1.00 97.00 335 ASP A N 1
ATOM 2554 C CA . ASP A 1 335 ? 6.849 -4.224 21.429 1.00 97.00 335 ASP A CA 1
ATOM 2555 C C . ASP A 1 335 ? 7.345 -4.456 19.987 1.00 97.00 335 ASP A C 1
ATOM 2557 O O . ASP A 1 335 ? 7.220 -5.553 19.436 1.00 97.00 335 ASP A O 1
ATOM 2561 N N . CYS A 1 336 ? 7.872 -3.414 19.343 1.00 98.38 336 CYS A N 1
ATOM 2562 C CA . CYS A 1 336 ? 8.449 -3.516 18.011 1.00 98.38 336 CYS A CA 1
ATOM 2563 C C . CYS A 1 336 ? 9.876 -4.067 18.079 1.00 98.38 336 CYS A C 1
ATOM 2565 O O . CYS A 1 336 ? 10.478 -4.183 19.149 1.00 98.38 336 CYS A O 1
ATOM 2567 N N . PHE A 1 337 ? 10.386 -4.532 16.940 1.00 97.88 337 PHE A N 1
ATOM 2568 C CA . PHE A 1 337 ? 11.661 -5.241 16.927 1.00 97.88 337 PHE A CA 1
ATOM 2569 C C . PHE A 1 337 ? 12.412 -5.113 15.605 1.00 97.88 337 PHE A C 1
ATOM 2571 O O . PHE A 1 337 ? 11.839 -5.104 14.517 1.00 97.88 337 PHE A O 1
ATOM 2578 N N . ILE A 1 338 ? 13.740 -5.114 15.694 1.00 98.00 338 ILE A N 1
ATOM 2579 C CA . ILE A 1 338 ? 14.651 -5.317 14.565 1.00 98.00 338 ILE A CA 1
ATOM 2580 C C . ILE A 1 338 ? 15.714 -6.312 15.031 1.00 98.00 338 ILE A C 1
ATOM 2582 O O . ILE A 1 338 ? 16.559 -5.988 15.863 1.00 98.00 338 ILE A O 1
ATOM 2586 N N . PHE A 1 339 ? 15.655 -7.549 14.536 1.00 95.56 339 PHE A N 1
ATOM 2587 C CA . PHE A 1 339 ? 16.421 -8.667 15.092 1.00 95.56 339 PHE A CA 1
ATOM 2588 C C . PHE A 1 339 ? 17.253 -9.420 14.045 1.00 95.56 339 PHE A C 1
ATOM 2590 O O . PHE A 1 339 ? 16.859 -9.551 12.888 1.00 95.56 339 PHE A O 1
ATOM 2597 N N . SER A 1 340 ? 18.399 -9.967 14.475 1.00 95.50 340 SER A N 1
ATOM 2598 C CA . SER A 1 340 ? 19.305 -10.813 13.676 1.00 95.50 340 SER A CA 1
ATOM 2599 C C . SER A 1 340 ? 19.762 -10.212 12.346 1.00 95.50 340 SER A C 1
ATOM 2601 O O . SER A 1 340 ? 19.839 -10.937 11.355 1.00 95.50 340 SER A O 1
ATOM 2603 N N . LYS A 1 341 ? 20.091 -8.915 12.313 1.00 95.88 341 LYS A N 1
ATOM 2604 C CA . LYS A 1 341 ? 20.625 -8.253 11.112 1.00 95.88 341 LYS A CA 1
ATOM 2605 C C . LYS A 1 341 ? 21.744 -9.077 10.459 1.00 95.88 341 LYS A C 1
ATOM 2607 O O . LYS A 1 341 ? 22.605 -9.614 11.155 1.00 95.88 341 LYS A O 1
ATOM 2612 N N . GLN A 1 342 ? 21.680 -9.189 9.142 1.00 93.88 342 GLN A N 1
ATOM 2613 C CA . GLN A 1 342 ? 22.623 -9.910 8.298 1.00 93.88 342 GLN A CA 1
ATOM 2614 C C . GLN A 1 342 ? 23.330 -8.926 7.364 1.00 93.88 342 GLN A C 1
ATOM 2616 O O . GLN A 1 342 ? 22.819 -7.833 7.101 1.00 93.88 342 GLN A O 1
ATOM 2621 N N . ASP A 1 343 ? 24.471 -9.346 6.828 1.00 90.44 343 ASP A N 1
ATOM 2622 C CA . ASP A 1 343 ? 25.111 -8.635 5.726 1.00 90.44 343 ASP A CA 1
ATOM 2623 C C . ASP A 1 343 ? 24.211 -8.656 4.480 1.00 90.44 343 ASP A C 1
ATOM 2625 O O . ASP A 1 343 ? 23.359 -9.534 4.306 1.00 90.44 343 ASP A O 1
ATOM 2629 N N . PHE A 1 344 ? 24.384 -7.668 3.602 1.00 90.50 344 PHE A N 1
ATOM 2630 C CA . PHE A 1 344 ? 23.556 -7.532 2.402 1.00 90.50 344 PHE A CA 1
ATOM 2631 C C . PHE A 1 344 ? 23.821 -8.606 1.331 1.00 90.50 344 PHE A C 1
ATOM 2633 O O . PHE A 1 344 ? 22.958 -8.826 0.478 1.00 90.50 344 PHE A O 1
ATOM 2640 N N . SER A 1 345 ? 25.003 -9.237 1.372 1.00 77.56 345 SER A N 1
ATOM 2641 C CA . SER A 1 345 ? 25.549 -10.156 0.356 1.00 77.56 345 SER A CA 1
ATOM 2642 C C . SER A 1 345 ? 24.654 -11.337 -0.005 1.00 77.56 345 SER A C 1
ATOM 2644 O O . SER A 1 345 ? 24.059 -11.938 0.922 1.00 77.56 345 SER A O 1
#

Secondary structure (DSSP, 8-state):
--SS-SS-EEE---SSS--HHHHHHHHHTT--EEEE-SSB----S-EESB-TT--B-TT-EEEEPTT-S-EEEE-TTT---SS-TT-TTSEEEEE--EEEEEEEBSS-B-TT-SEEEBS-GGG--TT-EEEEESS---TTT--SPPSSSEEEEEEEEE-SSEEEESS--SS-B-TT-EEEEEE--BS-EEEEEEEEE--SEEEEEES-BS-EEEEEEEEEE-SSEEEEEESS-BS-EEES-EEEBSSBSSSTTSB-EEEEEES-BS-EEES-EEESSSEEEEEES-BS-EEES-EEESSSEEEEEESS-BS-EEES-EEE--SSEEEEE-TT-BS-EEES-B---

Foldseek 3Di:
DDLADPDAAEDEADQPDACQVVVLVCLVVSGAGYAYEDQEHEHLDANEQADPLLAGRANHEYYHDPPHQAHEYEHQNLAADPVQLLPQCSENYDRPWDKDQAWFFQFKDAFFDQKTFTPDLVSDDQFWKKKFAQCDLCCVVDRTHDFAAIAIWGFHDTDPGITGTPGTDRGMHGHSTHIITTRAHENYEYERYEYAHAGQEHHEGEQYELYEYEHYEYDAHFHQEHAEHGAHYEQYEAYNYEYEYDAADDDSRGNAFYHEYGNYEHYEYEQAFYANYQERYEYGSYELYEYEQYAAENHCEDYEYYHAYELYEYDQHAYYHHPHYPYYYDPNYYNYDYDNHDHND

InterPro domains:
  IPR011050 Pectin lyase fold/virulence factor [SSF51126] (174-293)
  IPR012334 Pectin lyase fold [G3DSA:2.160.20.10] (118-317)

Solvent-accessible surfac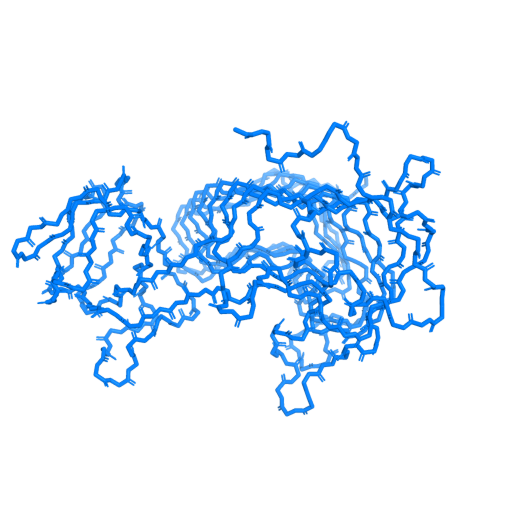e area (backbone atoms only — not comparable to full-atom values): 15480 Å² total; per-residue (Å²): 130,75,83,55,68,99,60,68,46,78,42,70,56,45,76,84,46,65,35,15,67,58,54,35,49,46,46,71,73,62,56,25,38,39,20,38,60,46,59,41,39,26,25,33,42,57,25,58,48,40,47,99,87,45,49,51,52,55,52,30,35,42,34,42,27,93,95,47,78,48,22,37,32,39,19,48,62,46,20,46,42,90,89,47,34,73,43,54,82,29,9,41,33,28,33,88,54,35,72,45,67,54,36,27,23,74,42,64,35,52,57,69,36,41,64,43,41,32,74,47,36,85,70,59,52,62,71,40,35,32,36,44,18,62,57,34,54,49,53,91,86,47,43,57,72,49,87,52,44,44,48,59,44,36,30,65,40,70,48,94,50,27,36,31,39,72,59,57,35,92,49,66,43,55,54,28,17,25,34,23,40,38,49,62,30,34,46,31,36,44,32,27,35,31,35,29,35,32,13,14,14,44,40,29,35,25,23,31,31,49,24,39,41,32,41,38,37,35,49,71,20,44,19,30,25,42,38,37,41,32,48,37,16,30,51,30,39,38,33,49,24,37,22,34,34,70,43,52,26,82,54,64,72,23,8,33,32,11,30,37,39,28,12,25,32,54,22,38,37,32,50,24,6,11,27,24,4,16,23,1,20,40,36,32,16,19,33,55,19,41,30,36,43,27,37,13,29,49,3,37,26,10,37,36,41,33,64,53,18,30,51,23,36,35,41,36,31,19,46,45,68,43,72,72,32,58,65,49,72,43,88,70,38,41,78,52,50,79,40,70,72,39,70,63,124

Radius of gyration: 19.79 Å; Cα contacts (8 Å, |Δi|>4): 1185; chains: 1; bounding box: 55×42×52 Å

Nearest PDB structures (foldseek):
  4ru4-assembly1_C  TM=6.022E-01  e=1.168E-07  Pseudomonas phage LKA1
  4ru5-assembly1_B  TM=4.544E-01  e=1.176E-06  Pseudomonas phage phi297
  5zkw-assembly1_B  TM=4.049E-01  e=1.849E-02  Pseudarthrobacter chlorophenolicus A6
  5zks-assembly1_A  TM=4.121E-01  e=2.696E-02  Pseudarthrobacter chlorophenolicus A6
  5zky-assembly1_A  TM=3.324E-01  e=6.298E-02  Pseudarthrobacter chlorophenolicus A6

Organism: Pseudomonas fluorescens (NCBI:txid294)

pLDDT: mean 95.75, std 5.9, range [43.66, 98.88]

Mean predicted aligned error: 3.62 Å